Protein AF-A0A482RB24-F1 (afdb_monomer_lite)

Secondary structure (DSSP, 8-state):
-----------S--TTEEEE--BTTBT--HHHHHHHHHTT--SEEEE-S---BTTBTTHHHHHTT-EEEEEES---S-HHHHHHHHHTSSEEEE--HHHHHHHHHHHHHT--EEEE-TTTTSHHHHS--EEEEPTTSSSEEEEPPP--EEEETTEEEEEEEPP-EEEEEEEESEE-TT--EE--GGGGTTHHHHTTSEEEEEEEE--STT----EEE------------------PPP-

Radius of gyration: 21.01 Å; chains: 1; bounding box: 56×64×57 Å

pLDDT: mean 82.54, std 24.94, range [22.2, 98.75]

Foldseek 3Di:
DDDDDPDPPPPDDDDAEEEFEDDQQFFTLFVVLVVVLVVLAAAHEYEYQECHACVGHNVSCLVSRRYAEYEHQDYPNYVSSVVCQQQQNHFYRHDHQVLSLVLLLCLLVVNFKDKDLPQVPHCLQCKQPARGADGPRDHRPDIGDHFDWDDDPNGIITMDGHDAGQEYEGEFADADPQGDGHHDDPSPGSRVSSQRRHQWYWYFYDDDPPDGDTDTDRPDPPPDPPDDDDDDDDDDDDD

Structure (mmCIF, N/CA/C/O backbone):
data_AF-A0A482RB24-F1
#
_entry.id   AF-A0A482RB24-F1
#
loop_
_atom_site.group_PDB
_atom_site.id
_atom_site.type_symbol
_atom_site.label_atom_id
_atom_site.label_alt_id
_atom_site.label_comp_id
_atom_site.label_asym_id
_atom_site.label_entity_id
_atom_site.label_seq_id
_atom_site.pdbx_PDB_ins_code
_atom_site.Cartn_x
_atom_site.Cartn_y
_atom_site.Cartn_z
_atom_site.occupancy
_atom_site.B_iso_or_equiv
_atom_site.auth_seq_id
_atom_site.auth_comp_id
_atom_site.auth_asym_id
_atom_site.auth_atom_id
_atom_site.pdbx_PDB_model_num
ATOM 1 N N . MET A 1 1 ? -24.500 -30.712 9.913 1.00 32.59 1 MET A N 1
ATOM 2 C CA . MET A 1 1 ? -23.040 -30.674 10.154 1.00 32.59 1 MET A CA 1
ATOM 3 C C . MET A 1 1 ? -22.499 -29.403 9.525 1.00 32.59 1 MET A C 1
ATOM 5 O O . MET A 1 1 ? -22.868 -29.095 8.401 1.00 32.59 1 MET A O 1
ATOM 9 N N . ARG A 1 2 ? -21.762 -28.610 10.307 1.00 29.55 2 ARG A N 1
ATOM 10 C CA . ARG A 1 2 ? -21.377 -27.227 10.000 1.00 29.55 2 ARG A CA 1
ATOM 11 C C . ARG A 1 2 ? -20.285 -27.222 8.926 1.00 29.55 2 ARG A C 1
ATOM 13 O O . ARG A 1 2 ? -19.202 -27.745 9.164 1.00 29.55 2 ARG A O 1
ATOM 20 N N . GLY A 1 3 ? -20.588 -26.668 7.753 1.00 26.41 3 GLY A N 1
ATOM 21 C CA . GLY A 1 3 ? -19.603 -26.433 6.700 1.00 26.41 3 GLY A CA 1
ATOM 22 C C . GLY A 1 3 ? -18.652 -25.316 7.119 1.00 26.41 3 GLY A C 1
ATOM 23 O O . GLY A 1 3 ? -19.103 -24.250 7.535 1.00 26.41 3 GLY A O 1
ATOM 24 N N . LEU A 1 4 ? -17.345 -25.577 7.048 1.00 26.83 4 LEU A N 1
ATOM 25 C CA . LEU A 1 4 ? -16.307 -24.582 7.291 1.00 26.83 4 LEU A CA 1
ATOM 26 C C . LEU A 1 4 ? -16.502 -23.388 6.343 1.00 26.83 4 LEU A C 1
ATOM 28 O O . LEU A 1 4 ? -16.294 -23.499 5.135 1.00 26.83 4 LEU A O 1
ATOM 32 N N . GLN A 1 5 ? -16.870 -22.234 6.901 1.00 22.20 5 GLN A N 1
ATOM 33 C CA . GLN A 1 5 ? -16.707 -20.940 6.250 1.00 22.20 5 GLN A CA 1
ATOM 34 C C . GLN A 1 5 ? -15.207 -20.677 6.090 1.00 22.20 5 GLN A C 1
ATOM 36 O O . GLN A 1 5 ? -14.507 -20.352 7.047 1.00 22.20 5 GLN A O 1
ATOM 41 N N . CYS A 1 6 ? -14.702 -20.836 4.870 1.00 22.53 6 CYS A N 1
ATOM 42 C CA . CYS A 1 6 ? -13.381 -20.356 4.496 1.00 22.53 6 CYS A CA 1
ATOM 43 C C . CYS A 1 6 ? -13.459 -18.824 4.417 1.00 22.53 6 CYS A C 1
ATOM 45 O O . CYS A 1 6 ? -13.933 -18.265 3.428 1.00 22.53 6 CYS A O 1
ATOM 47 N N . VAL A 1 7 ? -13.072 -18.144 5.497 1.00 25.00 7 VAL A N 1
ATOM 48 C CA . VAL A 1 7 ? -13.030 -16.680 5.573 1.00 25.00 7 VAL A CA 1
ATOM 49 C C . VAL A 1 7 ? -11.923 -16.183 4.640 1.00 25.00 7 VAL A C 1
ATOM 51 O O . VAL A 1 7 ? -10.740 -16.216 4.968 1.00 25.00 7 VAL A O 1
ATOM 54 N N . CYS A 1 8 ? -12.301 -15.748 3.440 1.00 26.52 8 CYS A N 1
ATOM 55 C CA . CYS A 1 8 ? -11.439 -14.961 2.566 1.00 26.52 8 CYS A CA 1
ATOM 56 C C . CYS A 1 8 ? -11.292 -13.566 3.195 1.00 26.52 8 CYS A C 1
ATOM 58 O O . CYS A 1 8 ? -12.148 -12.706 2.997 1.00 26.52 8 CYS A O 1
ATOM 60 N N . ALA A 1 9 ? -10.228 -13.333 3.965 1.00 32.31 9 ALA A N 1
ATOM 61 C CA . ALA A 1 9 ? -9.875 -12.005 4.464 1.00 32.31 9 ALA A CA 1
ATOM 62 C C . ALA A 1 9 ? -9.344 -11.126 3.313 1.00 32.31 9 ALA A C 1
ATOM 64 O O . ALA A 1 9 ? -8.151 -10.935 3.113 1.00 32.31 9 ALA A O 1
ATOM 65 N N . CYS A 1 10 ? -10.275 -10.622 2.509 1.00 36.88 10 CYS A N 1
ATOM 66 C CA . CYS A 1 10 ? -10.171 -9.343 1.824 1.00 36.88 10 CYS A CA 1
ATOM 67 C C . CYS A 1 10 ? -11.422 -8.588 2.265 1.00 36.88 10 CYS A C 1
ATOM 69 O O . CYS A 1 10 ? -12.454 -8.617 1.589 1.00 36.88 10 CYS A O 1
ATOM 71 N N . ASN A 1 11 ? -11.396 -8.060 3.490 1.00 35.69 11 ASN A N 1
ATOM 72 C CA . ASN A 1 11 ? -12.594 -7.474 4.061 1.00 35.69 11 ASN A CA 1
ATOM 73 C C . ASN A 1 11 ? -12.891 -6.158 3.324 1.00 35.69 11 ASN A C 1
ATOM 75 O O . ASN A 1 11 ? -12.132 -5.195 3.416 1.00 35.69 11 ASN A O 1
ATOM 79 N N . THR A 1 12 ? -14.004 -6.174 2.581 1.00 33.84 12 THR A N 1
ATOM 80 C CA . THR A 1 12 ? -14.620 -5.137 1.725 1.00 33.84 12 THR A CA 1
ATOM 81 C C . THR A 1 12 ? -14.232 -5.100 0.233 1.00 33.84 12 THR A C 1
ATOM 83 O O . THR A 1 12 ? -13.596 -4.180 -0.248 1.00 33.84 12 THR A O 1
ATOM 86 N N . SER A 1 13 ? -14.794 -5.996 -0.589 1.00 33.19 13 SER A N 1
ATOM 87 C CA . SER A 1 13 ? -15.223 -5.683 -1.982 1.00 33.19 13 SER A CA 1
ATOM 88 C C . SER A 1 13 ? -14.194 -5.171 -3.026 1.00 33.19 13 SER A C 1
ATOM 90 O O . SER A 1 13 ? -14.587 -4.553 -4.017 1.00 33.19 13 SER A O 1
ATOM 92 N N . LEU A 1 14 ? -12.888 -5.412 -2.872 1.00 41.09 14 LEU A N 1
ATOM 93 C CA . LEU A 1 14 ? -11.862 -4.829 -3.752 1.00 41.09 14 LEU A CA 1
ATOM 94 C C . LEU A 1 14 ? -11.442 -5.754 -4.902 1.00 41.09 14 LEU A C 1
ATOM 96 O O . LEU A 1 14 ? -10.406 -6.410 -4.849 1.00 41.09 14 LEU A O 1
ATOM 100 N N . ALA A 1 15 ? -12.190 -5.736 -6.005 1.00 42.03 15 ALA A N 1
ATOM 101 C CA . ALA A 1 15 ? -11.585 -6.051 -7.296 1.00 42.03 15 ALA A CA 1
ATOM 102 C C . ALA A 1 15 ? -10.598 -4.916 -7.641 1.00 42.03 15 ALA A C 1
ATOM 104 O O . ALA A 1 15 ? -11.047 -3.781 -7.806 1.00 42.03 15 ALA A O 1
ATOM 105 N N . ARG A 1 16 ? -9.294 -5.222 -7.806 1.00 64.19 16 ARG A N 1
ATOM 106 C CA . ARG A 1 16 ? -8.177 -4.325 -8.221 1.00 64.19 16 ARG A CA 1
ATOM 107 C C . ARG A 1 16 ? -7.262 -3.802 -7.096 1.00 64.19 16 ARG A C 1
ATOM 109 O O . ARG A 1 16 ? -6.782 -2.670 -7.192 1.00 64.19 16 ARG A O 1
ATOM 116 N N . CYS A 1 17 ? -6.948 -4.618 -6.086 1.00 68.00 17 CYS A N 1
ATOM 117 C CA . CYS A 1 17 ? -5.839 -4.309 -5.170 1.00 68.00 17 CYS A CA 1
ATOM 118 C C . CYS A 1 17 ? -4.488 -4.509 -5.881 1.00 68.00 17 CYS A C 1
ATOM 120 O O . CYS A 1 17 ? -4.215 -5.596 -6.408 1.00 68.00 17 CYS A O 1
ATOM 122 N N . ARG A 1 18 ? -3.651 -3.465 -5.918 1.00 81.62 18 ARG A N 1
ATOM 123 C CA . ARG A 1 18 ? -2.315 -3.497 -6.525 1.00 81.62 18 ARG A CA 1
ATOM 124 C C . ARG A 1 18 ? -1.231 -3.217 -5.500 1.00 81.62 18 ARG A C 1
ATOM 126 O O . ARG A 1 18 ? -1.235 -2.163 -4.875 1.00 81.62 18 ARG A O 1
ATOM 133 N N . LEU A 1 19 ? -0.277 -4.133 -5.394 1.00 93.62 19 LEU A N 1
ATOM 134 C CA . LEU A 1 19 ? 0.959 -3.926 -4.648 1.00 93.62 19 LEU A CA 1
ATOM 135 C C . LEU A 1 19 ? 1.980 -3.282 -5.587 1.00 93.62 19 LEU A C 1
ATOM 137 O O . LEU A 1 19 ? 2.194 -3.788 -6.690 1.00 93.62 19 LEU A O 1
ATOM 141 N N . VAL A 1 20 ? 2.588 -2.169 -5.191 1.00 97.44 20 VAL A N 1
ATOM 142 C CA . VAL A 1 20 ? 3.543 -1.439 -6.035 1.00 97.44 20 VAL A CA 1
ATOM 143 C C . VAL A 1 20 ? 4.823 -1.190 -5.256 1.00 97.44 20 VAL A C 1
ATOM 145 O O . VAL A 1 20 ? 4.817 -0.496 -4.242 1.00 97.44 20 VAL A O 1
ATOM 148 N N . GLY A 1 21 ? 5.914 -1.803 -5.716 1.00 95.88 21 GLY A N 1
ATOM 149 C CA . GLY A 1 21 ? 7.207 -1.713 -5.044 1.00 95.88 21 GLY A CA 1
ATOM 150 C C . GLY A 1 21 ? 7.861 -0.338 -5.170 1.00 95.88 21 GLY A C 1
ATOM 151 O O . GLY A 1 21 ? 7.476 0.485 -6.002 1.00 95.88 21 GLY A O 1
ATOM 152 N N . GLY A 1 22 ? 8.884 -0.112 -4.346 1.00 95.62 22 GLY A N 1
ATOM 153 C CA . GLY A 1 22 ? 9.657 1.124 -4.318 1.00 95.62 22 GLY A CA 1
ATOM 154 C C . GLY A 1 22 ? 9.740 1.766 -2.933 1.00 95.62 22 GLY A C 1
ATOM 155 O O . GLY A 1 22 ? 9.032 1.403 -1.994 1.00 95.62 22 GLY A O 1
ATOM 156 N N . PHE A 1 23 ? 10.649 2.731 -2.817 1.00 96.00 23 PHE A N 1
ATOM 157 C CA . PHE A 1 23 ? 10.824 3.598 -1.653 1.00 96.00 23 PHE A CA 1
ATOM 158 C C . PHE A 1 23 ? 11.149 5.007 -2.155 1.00 96.00 23 PHE A C 1
ATOM 160 O O . PHE A 1 23 ? 12.184 5.199 -2.801 1.00 96.00 23 PHE A O 1
ATOM 167 N N . GLY A 1 24 ? 10.259 5.975 -1.922 1.00 92.44 24 GLY A N 1
ATOM 168 C CA . GLY A 1 24 ? 10.291 7.250 -2.642 1.00 92.44 24 GLY A CA 1
ATOM 169 C C . GLY A 1 24 ? 10.276 7.008 -4.157 1.00 92.44 24 GLY A C 1
ATOM 170 O O . GLY A 1 24 ? 9.324 6.437 -4.684 1.00 92.44 24 GLY A O 1
ATOM 171 N N . LEU A 1 25 ? 11.363 7.377 -4.842 1.00 93.19 25 LEU A N 1
ATOM 172 C CA . LEU A 1 25 ? 11.580 7.116 -6.275 1.00 93.19 25 LEU A CA 1
ATOM 173 C C . LEU A 1 25 ? 12.569 5.969 -6.558 1.00 93.19 25 LEU A C 1
ATOM 175 O O . LEU A 1 25 ? 12.853 5.646 -7.710 1.00 93.19 25 LEU A O 1
ATOM 179 N N . CYS A 1 26 ? 13.116 5.335 -5.520 1.00 95.31 26 CYS A N 1
ATOM 180 C CA . CYS A 1 26 ? 14.106 4.274 -5.660 1.00 95.31 26 CYS A CA 1
ATOM 181 C C . CYS A 1 26 ? 13.433 2.905 -5.823 1.00 95.31 26 CYS A C 1
ATOM 183 O O . CYS A 1 26 ? 12.722 2.433 -4.933 1.00 95.31 26 CYS A O 1
ATOM 185 N N . GLY A 1 27 ? 13.700 2.230 -6.945 1.00 95.31 27 GLY A N 1
ATOM 186 C CA . GLY A 1 27 ? 13.160 0.894 -7.212 1.00 95.31 27 GLY A CA 1
ATOM 187 C C . GLY A 1 27 ? 11.654 0.880 -7.474 1.00 95.31 27 GLY A C 1
ATOM 188 O O . GLY A 1 27 ? 11.004 -0.110 -7.148 1.00 95.31 27 GLY A O 1
ATOM 189 N N . ILE A 1 28 ? 11.104 1.969 -8.018 1.00 96.12 28 ILE A N 1
ATOM 190 C CA . ILE A 1 28 ? 9.713 2.014 -8.480 1.00 96.12 28 ILE A CA 1
ATOM 191 C C . ILE A 1 28 ? 9.584 1.301 -9.837 1.00 96.12 28 ILE A C 1
ATOM 193 O O . ILE A 1 28 ? 10.547 1.296 -10.602 1.00 96.12 28 ILE A O 1
ATOM 197 N N . PRO A 1 29 ? 8.439 0.675 -10.152 1.00 95.69 29 PRO A N 1
ATOM 198 C CA . PRO A 1 29 ? 8.205 0.056 -11.452 1.00 95.69 29 PRO A CA 1
ATOM 199 C C . PRO A 1 29 ? 7.682 1.087 -12.476 1.00 95.69 29 PRO A C 1
ATOM 201 O O . PRO A 1 29 ? 6.497 1.081 -12.820 1.00 95.69 29 PRO A O 1
ATOM 204 N N . GLU A 1 30 ? 8.533 2.019 -12.922 1.00 94.81 30 GLU A N 1
ATOM 205 C CA . GLU A 1 30 ? 8.101 3.216 -13.657 1.00 94.81 30 GLU A CA 1
ATOM 206 C C . GLU A 1 30 ? 7.317 2.935 -14.956 1.00 94.81 30 GLU A C 1
ATOM 208 O O . GLU A 1 30 ? 6.298 3.584 -15.199 1.00 94.81 30 GLU A O 1
ATOM 213 N N . ASN A 1 31 ? 7.707 1.940 -15.762 1.00 94.19 31 ASN A N 1
ATOM 214 C CA . ASN A 1 31 ? 7.042 1.665 -17.044 1.00 94.19 31 ASN A CA 1
ATOM 215 C C . ASN A 1 31 ? 5.702 0.964 -16.829 1.00 94.19 31 ASN A C 1
ATOM 217 O O . ASN A 1 31 ? 4.733 1.250 -17.529 1.00 94.19 31 ASN A O 1
ATOM 221 N N . LEU A 1 32 ? 5.617 0.074 -15.836 1.00 95.25 32 LEU A N 1
ATOM 222 C CA . LEU A 1 32 ? 4.349 -0.560 -15.464 1.00 95.25 32 LEU A CA 1
ATOM 223 C C . LEU A 1 32 ? 3.341 0.463 -14.926 1.00 95.25 32 LEU A C 1
ATOM 225 O O . LEU A 1 32 ? 2.145 0.335 -15.188 1.00 95.25 32 LEU A O 1
ATOM 229 N N . ILE A 1 33 ? 3.807 1.487 -14.206 1.00 95.12 33 ILE A N 1
ATOM 230 C CA . ILE A 1 33 ? 2.950 2.584 -13.742 1.00 95.12 33 ILE A CA 1
ATOM 231 C C . ILE A 1 33 ? 2.436 3.407 -14.930 1.00 95.12 33 ILE A C 1
ATOM 233 O O . ILE A 1 33 ? 1.235 3.665 -15.006 1.00 95.12 33 ILE A O 1
ATOM 237 N N . VAL A 1 34 ? 3.303 3.755 -15.886 1.00 95.06 34 VAL A N 1
ATOM 238 C CA . VAL A 1 34 ? 2.900 4.461 -17.117 1.00 95.06 34 VAL A CA 1
ATOM 239 C C . VAL A 1 34 ? 1.896 3.637 -17.925 1.00 95.06 34 VAL A C 1
ATOM 241 O O . VAL A 1 34 ? 0.831 4.147 -18.268 1.00 95.06 34 VAL A O 1
ATOM 244 N N . ALA A 1 35 ? 2.161 2.348 -18.140 1.00 94.38 35 ALA A N 1
ATOM 245 C CA . ALA A 1 35 ? 1.242 1.459 -18.848 1.00 94.38 35 ALA A CA 1
ATOM 246 C C . ALA A 1 35 ? -0.116 1.347 -18.133 1.00 94.38 35 ALA A C 1
ATOM 248 O O . ALA A 1 35 ? -1.172 1.290 -18.767 1.00 94.38 35 ALA A O 1
ATOM 249 N N . LEU A 1 36 ? -0.121 1.342 -16.795 1.00 92.12 36 LEU A N 1
ATOM 250 C CA . LEU A 1 36 ? -1.356 1.334 -16.017 1.00 92.12 36 LEU A CA 1
ATOM 251 C C . LEU A 1 36 ? -2.141 2.647 -16.143 1.00 92.12 36 LEU A C 1
ATOM 253 O O . LEU A 1 36 ? -3.377 2.614 -16.189 1.00 92.12 36 LEU A O 1
ATOM 257 N N . ARG A 1 37 ? -1.437 3.782 -16.186 1.00 94.06 37 ARG A N 1
ATOM 258 C CA . ARG A 1 37 ? -2.018 5.103 -16.445 1.00 94.06 37 ARG A CA 1
ATOM 259 C C . ARG A 1 37 ? -2.698 5.125 -17.813 1.00 94.06 37 ARG A C 1
ATOM 261 O O . ARG A 1 37 ? -3.882 5.410 -17.912 1.00 94.06 37 ARG A O 1
ATOM 268 N N . GLU A 1 38 ? -1.976 4.733 -18.857 1.00 94.00 38 GLU A N 1
ATOM 269 C CA . GLU A 1 38 ? -2.471 4.721 -20.242 1.00 94.00 38 GLU A CA 1
ATOM 270 C C . GLU A 1 38 ? -3.652 3.771 -20.440 1.00 94.00 38 GLU A C 1
ATOM 272 O O . GLU A 1 38 ? -4.579 4.069 -21.188 1.00 94.00 38 GLU A O 1
ATOM 277 N N . ARG A 1 39 ? -3.683 2.658 -19.700 1.00 92.19 39 ARG A N 1
ATOM 278 C CA . ARG A 1 39 ? -4.830 1.745 -19.696 1.00 92.19 39 ARG A CA 1
ATOM 279 C C . ARG A 1 39 ? -6.110 2.376 -19.122 1.00 92.19 39 ARG A C 1
ATOM 281 O O . ARG A 1 39 ? -7.182 1.798 -19.284 1.00 92.19 39 ARG A O 1
ATOM 288 N N . GLY A 1 40 ? -6.025 3.484 -18.383 1.00 89.56 40 GLY A N 1
ATOM 289 C CA . GLY A 1 40 ? -7.189 4.174 -17.811 1.00 89.56 40 GLY A CA 1
ATOM 290 C C . GLY A 1 40 ? -7.921 3.381 -16.720 1.00 89.56 40 GLY A C 1
ATOM 291 O O . GLY A 1 40 ? -9.096 3.615 -16.441 1.00 89.56 40 GLY A O 1
ATOM 292 N N . SER A 1 41 ? -7.258 2.402 -16.093 1.00 88.88 41 SER A N 1
ATOM 293 C CA . SER A 1 41 ? -7.866 1.634 -15.001 1.00 88.88 41 SER A CA 1
ATOM 294 C C . SER A 1 41 ? -8.119 2.532 -13.789 1.00 88.88 41 SER A C 1
ATOM 296 O O . SER A 1 41 ? -7.167 3.056 -13.220 1.00 88.88 41 SER A O 1
ATOM 298 N N . SER A 1 42 ? -9.371 2.637 -13.346 1.00 90.00 42 SER A N 1
ATOM 299 C CA . SER A 1 42 ? -9.787 3.516 -12.246 1.00 90.00 42 SER A CA 1
ATOM 300 C C . SER A 1 42 ? -10.321 2.758 -11.024 1.00 90.00 42 SER A C 1
ATOM 302 O O . SER A 1 42 ? -10.533 1.536 -11.067 1.00 90.00 42 SER A O 1
ATOM 304 N N . LYS A 1 43 ? -10.549 3.514 -9.941 1.00 92.69 43 LYS A N 1
ATOM 305 C CA . LYS A 1 43 ? -11.014 3.049 -8.623 1.00 92.69 43 LYS A CA 1
ATOM 306 C C . LYS A 1 43 ? -10.062 2.039 -7.980 1.00 92.69 43 LYS A C 1
ATOM 308 O O . LYS A 1 43 ? -10.478 0.990 -7.498 1.00 92.69 43 LYS A O 1
ATOM 313 N N . LEU A 1 44 ? -8.768 2.340 -8.035 1.00 94.62 44 LEU A N 1
ATOM 314 C CA . LEU A 1 44 ? -7.717 1.424 -7.604 1.00 94.62 44 LEU A CA 1
ATOM 315 C C .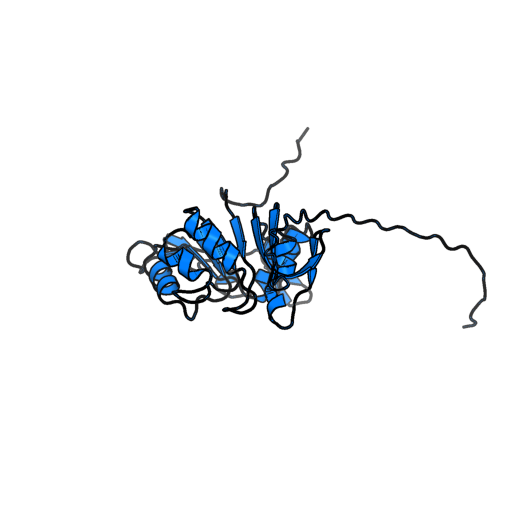 LEU A 1 44 ? -7.466 1.523 -6.105 1.00 94.62 44 LEU A C 1
ATOM 317 O O . LEU A 1 44 ? -7.395 2.627 -5.569 1.00 94.62 44 LEU A O 1
ATOM 321 N N . THR A 1 45 ? -7.252 0.378 -5.464 1.00 96.25 45 THR A N 1
ATOM 322 C CA . THR A 1 45 ? -6.596 0.332 -4.156 1.00 96.25 45 THR A CA 1
ATOM 323 C C . THR A 1 45 ? -5.138 -0.011 -4.376 1.00 96.25 45 THR A C 1
ATOM 325 O O . THR A 1 45 ? -4.824 -1.050 -4.959 1.00 96.25 45 THR A O 1
ATOM 328 N N . VAL A 1 46 ? -4.251 0.879 -3.952 1.00 96.62 46 VAL A N 1
ATOM 329 C CA . VAL A 1 46 ? -2.812 0.756 -4.152 1.00 96.62 46 VAL A CA 1
ATOM 330 C C . VAL A 1 46 ? -2.127 0.653 -2.800 1.00 96.62 46 VAL A C 1
ATOM 332 O O . VAL A 1 46 ? -2.306 1.500 -1.931 1.00 96.62 46 VAL A O 1
ATOM 335 N N . VAL A 1 47 ? -1.325 -0.393 -2.641 1.00 97.81 47 VAL A N 1
ATOM 336 C CA . VAL A 1 47 ? -0.468 -0.609 -1.478 1.00 97.81 47 VAL A CA 1
ATOM 337 C C . VAL A 1 47 ? 0.956 -0.289 -1.900 1.00 97.81 47 VAL A C 1
ATOM 339 O O . VAL A 1 47 ? 1.523 -0.970 -2.756 1.00 97.81 47 VAL A O 1
ATOM 342 N N . SER A 1 48 ? 1.521 0.767 -1.326 1.00 97.19 48 SER A N 1
ATOM 343 C CA . SER A 1 48 ? 2.867 1.246 -1.639 1.00 97.19 48 SER A CA 1
ATOM 344 C C . SER A 1 48 ? 3.402 2.053 -0.471 1.00 97.19 48 SER A C 1
ATOM 346 O O . SER A 1 48 ? 2.633 2.750 0.185 1.00 97.19 48 SER A O 1
ATOM 348 N N . ASN A 1 49 ? 4.712 2.010 -0.226 1.00 96.50 49 ASN A N 1
ATOM 349 C CA . ASN A 1 49 ? 5.317 2.778 0.862 1.00 96.50 49 ASN A CA 1
ATOM 350 C C . ASN A 1 49 ? 5.011 4.281 0.751 1.00 96.50 49 ASN A C 1
ATOM 352 O O . ASN A 1 49 ? 4.604 4.910 1.724 1.00 96.50 49 ASN A O 1
ATOM 356 N N . ASN A 1 50 ? 5.168 4.811 -0.465 1.00 94.31 50 ASN A N 1
ATOM 357 C CA . ASN A 1 50 ? 4.936 6.202 -0.849 1.00 94.31 50 ASN A CA 1
ATOM 358 C C . ASN A 1 50 ? 4.174 6.251 -2.177 1.00 94.31 50 ASN A C 1
ATOM 360 O O . ASN A 1 50 ? 4.060 5.236 -2.870 1.00 94.31 50 ASN A O 1
ATOM 364 N N . ALA A 1 51 ? 3.741 7.441 -2.592 1.00 91.81 51 ALA A N 1
ATOM 365 C CA . ALA A 1 51 ? 3.192 7.652 -3.931 1.00 91.81 51 ALA A CA 1
ATOM 366 C C . ALA A 1 51 ? 4.192 8.237 -4.945 1.00 91.81 51 ALA A C 1
ATOM 368 O O . ALA A 1 51 ? 3.793 8.633 -6.036 1.00 91.81 51 ALA A O 1
ATOM 369 N N . GLY A 1 52 ? 5.486 8.292 -4.629 1.00 91.38 52 GLY A N 1
ATOM 370 C CA . GLY A 1 52 ? 6.436 9.055 -5.442 1.00 91.38 52 GLY A CA 1
ATOM 371 C C . GLY A 1 52 ? 6.139 10.555 -5.370 1.00 91.38 52 GLY A C 1
ATOM 372 O O . GLY A 1 52 ? 5.630 11.021 -4.357 1.00 91.38 52 GLY A O 1
ATOM 373 N N . VAL A 1 53 ? 6.422 11.290 -6.443 1.00 91.81 53 VAL A N 1
ATOM 374 C CA . VAL A 1 53 ? 6.241 12.754 -6.522 1.00 91.81 53 VAL A CA 1
ATOM 375 C C . VAL A 1 53 ? 5.123 13.103 -7.504 1.00 91.81 53 VAL A C 1
ATOM 377 O O . VAL A 1 53 ? 4.647 12.222 -8.222 1.00 91.81 53 VAL A O 1
ATOM 380 N N . ASP A 1 54 ? 4.699 14.367 -7.556 1.00 86.25 54 ASP A N 1
ATOM 381 C CA . ASP A 1 54 ? 3.533 14.809 -8.340 1.00 86.25 54 ASP A CA 1
ATOM 382 C C . ASP A 1 54 ? 3.534 14.298 -9.799 1.00 86.25 54 ASP A C 1
ATOM 384 O O . ASP A 1 54 ? 2.512 13.809 -10.289 1.00 86.25 54 ASP A O 1
ATOM 388 N N . ASP A 1 55 ? 4.696 14.313 -10.463 1.00 89.62 55 ASP A N 1
ATOM 389 C CA . ASP A 1 55 ? 4.835 13.979 -11.889 1.00 89.62 55 ASP A CA 1
ATOM 390 C 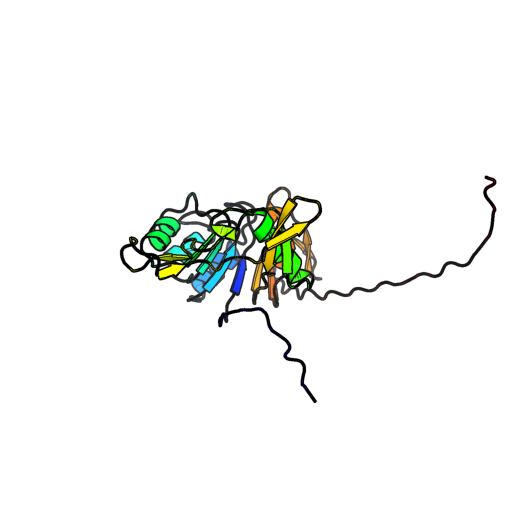C . ASP A 1 55 ? 5.583 12.672 -12.184 1.00 89.62 55 ASP A C 1
ATOM 392 O O . ASP A 1 55 ? 5.840 12.352 -13.348 1.00 89.62 55 ASP A O 1
ATOM 396 N N . PHE A 1 56 ? 5.923 11.876 -11.163 1.00 92.75 56 PHE A N 1
ATOM 397 C CA . PHE A 1 56 ? 6.672 10.635 -11.370 1.00 92.75 56 PHE A CA 1
ATOM 398 C C . PHE A 1 56 ? 6.305 9.532 -10.373 1.00 92.75 56 PHE A C 1
ATOM 400 O O . PHE A 1 56 ? 6.067 9.768 -9.190 1.00 92.75 56 PHE A O 1
ATOM 407 N N . GLY A 1 57 ? 6.276 8.288 -10.855 1.00 93.94 57 GLY A N 1
ATOM 408 C CA . GLY A 1 57 ? 5.766 7.160 -10.079 1.00 93.94 57 GLY A CA 1
ATOM 409 C C . GLY A 1 57 ? 4.246 7.231 -9.904 1.00 93.94 57 GLY A C 1
ATOM 410 O O . GLY A 1 57 ? 3.517 7.610 -10.825 1.00 93.94 57 GLY A O 1
ATOM 411 N N . LEU A 1 58 ? 3.753 6.835 -8.729 1.00 95.00 58 LEU A N 1
ATOM 412 C CA . LEU A 1 58 ? 2.316 6.715 -8.461 1.00 95.00 58 LEU A CA 1
ATOM 413 C C . LEU A 1 58 ? 1.570 8.059 -8.448 1.00 95.00 58 LEU A C 1
ATOM 415 O O . LEU A 1 58 ? 0.366 8.058 -8.695 1.00 95.00 58 LEU A O 1
ATOM 419 N N . GLY A 1 59 ? 2.254 9.193 -8.265 1.00 94.12 59 GLY A N 1
ATOM 420 C CA . GLY A 1 59 ? 1.657 10.529 -8.360 1.00 94.12 59 GLY A CA 1
ATOM 421 C C . GLY A 1 59 ? 0.977 10.777 -9.705 1.00 94.12 59 GLY A C 1
ATOM 422 O O . GLY A 1 59 ? -0.102 11.363 -9.765 1.00 94.12 59 GLY A O 1
ATOM 423 N N . THR A 1 60 ? 1.496 10.176 -10.779 1.00 95.31 60 THR A N 1
ATOM 424 C CA . THR A 1 60 ? 0.867 10.232 -12.108 1.00 95.31 60 THR A CA 1
ATOM 425 C C . THR A 1 60 ? -0.520 9.568 -12.156 1.00 95.31 60 THR A C 1
ATOM 427 O O . THR A 1 60 ? -1.387 9.988 -12.930 1.00 95.31 60 THR A O 1
ATOM 430 N N . LEU A 1 61 ? -0.767 8.559 -11.310 1.00 95.44 61 LEU A N 1
ATOM 431 C CA . LEU A 1 61 ? -2.076 7.911 -11.161 1.00 95.44 61 LEU A CA 1
ATOM 432 C C . LEU A 1 61 ? -3.022 8.717 -10.261 1.00 95.44 61 LEU A C 1
ATOM 434 O O . LEU A 1 61 ? -4.240 8.628 -10.425 1.00 95.44 61 LEU A O 1
ATOM 438 N N . LEU A 1 62 ? -2.479 9.508 -9.331 1.00 95.19 62 LEU A N 1
ATOM 439 C CA . LEU A 1 62 ? -3.259 10.448 -8.523 1.00 95.19 62 LEU A CA 1
ATOM 440 C C . LEU A 1 62 ? -3.769 11.599 -9.391 1.00 95.19 62 LEU A C 1
ATOM 442 O O . LEU A 1 62 ? -4.969 11.862 -9.396 1.00 95.19 62 LEU A O 1
ATOM 446 N N . ARG A 1 63 ? -2.909 12.202 -10.224 1.00 94.38 63 ARG A N 1
ATOM 447 C CA . ARG A 1 63 ? -3.300 13.281 -11.153 1.00 94.38 63 ARG A CA 1
ATOM 448 C C . ARG A 1 63 ? -4.420 12.876 -12.117 1.00 94.38 63 ARG A C 1
ATOM 450 O O . ARG A 1 63 ? -5.279 13.684 -12.451 1.00 94.38 63 ARG A O 1
ATOM 457 N N . THR A 1 64 ? -4.430 11.617 -12.549 1.00 95.56 64 THR A N 1
ATOM 458 C CA . THR A 1 64 ? -5.470 11.048 -13.427 1.00 95.56 64 THR A CA 1
ATOM 459 C C . THR A 1 64 ? -6.689 10.518 -12.660 1.00 95.56 64 THR A C 1
ATOM 461 O O . THR A 1 64 ? -7.594 9.949 -13.269 1.00 95.56 64 THR A O 1
ATOM 464 N N . ARG A 1 65 ? -6.733 10.699 -11.329 1.00 96.06 65 ARG A N 1
ATOM 465 C CA . ARG A 1 65 ? -7.790 10.219 -10.417 1.00 96.06 65 ARG A CA 1
ATOM 466 C C . ARG A 1 65 ? -8.099 8.729 -10.580 1.00 96.06 65 ARG A C 1
ATOM 468 O O . ARG A 1 65 ? -9.236 8.274 -10.445 1.00 96.06 65 ARG A O 1
ATOM 475 N N . GLN A 1 66 ? -7.073 7.941 -10.887 1.00 95.31 66 GLN A N 1
ATOM 476 C CA . GLN A 1 66 ? -7.217 6.501 -11.054 1.00 95.31 66 GLN A CA 1
ATOM 477 C C . GLN A 1 66 ? -7.251 5.776 -9.704 1.00 95.31 66 GLN A C 1
ATOM 479 O O . GLN A 1 66 ? -7.881 4.723 -9.589 1.00 95.31 66 GLN A O 1
ATOM 484 N N . VAL A 1 67 ? -6.618 6.329 -8.671 1.00 96.00 67 VAL A N 1
ATOM 485 C CA . VAL A 1 67 ? -6.555 5.731 -7.332 1.00 96.00 67 VAL A CA 1
ATOM 486 C C . VAL A 1 67 ? -7.746 6.173 -6.484 1.00 96.00 67 VAL A C 1
ATOM 488 O O . VAL A 1 67 ? -8.025 7.358 -6.376 1.00 96.00 67 VAL A O 1
ATOM 491 N N . LYS A 1 68 ? -8.440 5.204 -5.878 1.00 96.25 68 LYS A N 1
ATOM 492 C CA . LYS A 1 68 ? -9.481 5.433 -4.864 1.00 96.25 68 LYS A CA 1
ATOM 493 C C . LYS A 1 68 ? -8.901 5.379 -3.450 1.00 96.25 68 LYS A C 1
ATOM 495 O O . LYS A 1 68 ? -9.308 6.167 -2.605 1.00 96.25 68 LYS A O 1
ATOM 500 N N . ARG A 1 69 ? -8.001 4.421 -3.192 1.00 96.69 69 ARG A N 1
ATOM 501 C CA . ARG A 1 69 ? -7.418 4.180 -1.868 1.00 96.69 69 ARG A CA 1
ATOM 502 C C . ARG A 1 69 ? -5.916 3.950 -1.945 1.00 96.69 69 ARG A C 1
ATOM 504 O O . ARG A 1 69 ? -5.471 3.117 -2.732 1.00 96.69 69 ARG A O 1
ATOM 511 N N . MET A 1 70 ? -5.169 4.613 -1.075 1.00 97.06 70 MET A N 1
ATOM 512 C CA . MET A 1 70 ? -3.765 4.339 -0.785 1.00 97.06 70 MET A CA 1
ATOM 513 C C . MET A 1 70 ? -3.643 3.648 0.575 1.00 97.06 70 MET A C 1
ATOM 515 O O . MET A 1 70 ? -4.262 4.073 1.545 1.00 97.06 70 MET A O 1
ATOM 519 N N . ILE A 1 71 ? -2.829 2.599 0.657 1.00 97.19 71 ILE A N 1
ATOM 520 C CA . ILE A 1 71 ? -2.332 2.047 1.922 1.00 97.19 71 ILE A CA 1
ATOM 521 C C . ILE A 1 71 ? -0.828 2.296 1.925 1.00 97.19 71 ILE A C 1
ATOM 523 O O . ILE A 1 71 ? -0.092 1.679 1.146 1.00 97.19 71 ILE A O 1
ATOM 527 N N . SER A 1 72 ?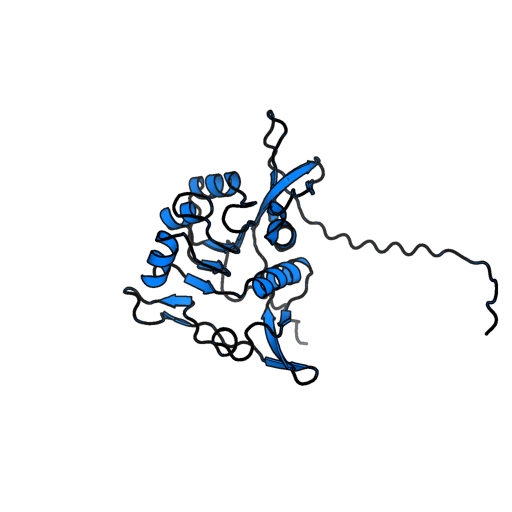 -0.391 3.247 2.746 1.00 96.25 72 SER A N 1
ATOM 528 C CA . SER A 1 72 ? 0.958 3.814 2.678 1.00 96.25 72 SER A CA 1
ATOM 529 C C . SER A 1 72 ? 1.501 4.153 4.049 1.00 96.25 72 SER A C 1
ATOM 531 O O . SER A 1 72 ? 0.745 4.360 4.990 1.00 96.25 72 SER A O 1
ATOM 533 N N . SER A 1 73 ? 2.823 4.219 4.166 1.00 94.44 73 SER A N 1
ATOM 534 C CA . SER A 1 73 ? 3.464 4.608 5.423 1.00 94.44 73 SER A CA 1
ATOM 535 C C . SER A 1 73 ? 3.691 6.105 5.527 1.00 94.44 73 SER A C 1
ATOM 537 O O . SER A 1 73 ? 3.712 6.649 6.630 1.00 94.44 73 SER A O 1
ATOM 539 N N . TYR A 1 74 ? 3.848 6.768 4.381 1.00 90.31 74 TYR A N 1
ATOM 540 C CA . TYR A 1 74 ? 4.191 8.175 4.334 1.00 90.31 74 TYR A CA 1
ATOM 541 C C . TYR A 1 74 ? 3.725 8.825 3.029 1.00 90.31 74 TYR A C 1
ATOM 543 O O . TYR A 1 74 ? 4.013 8.330 1.936 1.00 90.31 74 TYR A O 1
ATOM 551 N N . VAL A 1 75 ? 3.030 9.955 3.166 1.00 82.00 75 VAL A N 1
ATOM 552 C CA . VAL A 1 75 ? 2.448 10.732 2.058 1.00 82.00 75 VAL A CA 1
ATOM 553 C C . VAL A 1 75 ? 3.484 11.562 1.291 1.00 82.00 75 VAL A C 1
ATOM 555 O O . VAL A 1 75 ? 3.300 11.772 0.099 1.00 82.00 75 VAL A O 1
ATOM 558 N N . GLY A 1 76 ? 4.530 12.044 1.975 1.00 76.38 76 GLY A N 1
ATOM 559 C CA . GLY A 1 76 ? 5.247 13.281 1.632 1.00 76.38 76 GLY A CA 1
ATOM 560 C C . GLY A 1 76 ? 5.871 13.410 0.235 1.00 76.38 76 GLY A C 1
ATOM 561 O O . GLY A 1 76 ? 5.987 12.452 -0.522 1.00 76.38 76 GLY A O 1
ATOM 562 N N . GLU A 1 77 ? 6.270 14.654 -0.066 1.00 79.69 77 GLU A N 1
ATOM 563 C CA . GLU A 1 77 ? 6.764 15.163 -1.365 1.00 79.69 77 GLU A CA 1
ATOM 564 C C . GLU A 1 77 ? 5.795 15.003 -2.556 1.00 79.69 77 GLU A C 1
ATOM 566 O O . GLU A 1 77 ? 6.201 15.062 -3.715 1.00 79.69 77 GLU A O 1
ATOM 571 N N . ASN A 1 78 ? 4.496 14.856 -2.281 1.00 88.75 78 ASN A N 1
ATOM 572 C CA . ASN A 1 78 ? 3.445 14.810 -3.295 1.00 88.75 78 ASN A CA 1
ATOM 573 C C . ASN A 1 78 ? 2.273 15.709 -2.881 1.00 88.75 78 ASN A C 1
ATOM 575 O O . ASN A 1 78 ? 1.436 15.321 -2.060 1.00 88.75 78 ASN A O 1
ATOM 579 N N . LYS A 1 79 ? 2.229 16.929 -3.428 1.00 92.00 79 LYS A N 1
ATOM 580 C CA . LYS A 1 79 ? 1.206 17.923 -3.065 1.00 92.00 79 LYS A CA 1
ATOM 581 C C . LYS A 1 79 ? -0.178 17.484 -3.518 1.00 92.00 79 LYS A C 1
ATOM 583 O O . LYS A 1 79 ? -1.152 17.739 -2.818 1.00 92.00 79 LYS A O 1
ATOM 588 N N . GLU A 1 80 ? -0.275 16.808 -4.660 1.00 93.94 80 GLU A N 1
ATOM 589 C CA . GLU A 1 80 ? -1.555 16.305 -5.154 1.00 93.94 80 GLU A CA 1
ATOM 590 C C . GLU A 1 80 ? -2.113 15.184 -4.272 1.00 93.94 80 GLU A C 1
ATOM 592 O O . GLU A 1 80 ? -3.321 15.144 -4.036 1.00 93.94 80 GLU A O 1
ATOM 597 N N . PHE A 1 81 ? -1.257 14.315 -3.726 1.00 93.62 81 PHE A N 1
ATOM 598 C CA . PHE A 1 81 ? -1.677 13.334 -2.726 1.00 93.62 81 PHE A CA 1
ATOM 599 C C . PHE A 1 81 ? -2.275 14.038 -1.515 1.00 93.62 81 PHE A C 1
ATOM 601 O O . PHE A 1 81 ? -3.411 13.749 -1.138 1.00 93.62 81 PHE A O 1
ATOM 608 N N . GLU A 1 82 ? -1.513 14.943 -0.899 1.00 93.50 82 GLU A N 1
ATOM 609 C CA . GLU A 1 82 ? -1.949 15.660 0.298 1.00 93.50 82 GLU A CA 1
ATOM 610 C C . GLU A 1 82 ? -3.259 16.410 0.036 1.00 93.50 82 GLU A C 1
ATOM 612 O O . GLU A 1 82 ? -4.215 16.267 0.797 1.00 93.50 82 GLU A O 1
ATOM 617 N N . ARG A 1 83 ? -3.346 17.124 -1.092 1.00 95.25 83 ARG A N 1
ATOM 618 C CA . ARG A 1 83 ? -4.547 17.852 -1.508 1.00 95.25 83 ARG A CA 1
ATOM 619 C C . ARG A 1 83 ? -5.757 16.929 -1.642 1.00 95.25 83 ARG A C 1
ATOM 621 O O . ARG A 1 83 ? -6.803 17.258 -1.091 1.00 95.25 83 ARG A O 1
ATOM 628 N N . GLN A 1 84 ? -5.638 15.802 -2.354 1.00 95.69 84 GLN A N 1
ATOM 629 C CA . GLN A 1 84 ? -6.753 14.863 -2.539 1.00 95.69 84 GLN A CA 1
ATOM 630 C C . GLN A 1 84 ? -7.172 14.190 -1.231 1.00 95.69 84 GLN A C 1
ATOM 632 O O . GLN A 1 84 ? -8.357 13.936 -1.020 1.00 95.69 84 GLN A O 1
ATOM 637 N N . TYR A 1 85 ? -6.216 13.889 -0.353 1.00 95.06 85 TYR A N 1
ATOM 638 C CA . TYR A 1 85 ? -6.521 13.313 0.948 1.00 95.06 85 TYR A CA 1
ATOM 639 C C . TYR A 1 85 ? -7.282 14.315 1.821 1.00 95.06 85 TYR A C 1
ATOM 641 O O . TYR A 1 85 ? -8.394 14.024 2.259 1.00 95.06 85 TYR A O 1
ATOM 649 N N . LEU A 1 86 ? -6.736 15.523 1.998 1.00 94.06 86 LEU A N 1
ATOM 650 C CA . LEU A 1 86 ? -7.340 16.570 2.824 1.00 94.06 86 LEU A CA 1
ATOM 651 C C . LEU A 1 86 ? -8.653 17.111 2.240 1.00 94.06 86 LEU A C 1
ATOM 653 O O . LEU A 1 86 ? -9.486 17.598 2.995 1.00 94.06 86 LEU A O 1
ATOM 657 N N . SER A 1 87 ? -8.884 17.017 0.924 1.00 95.12 87 SER A N 1
ATOM 658 C CA . SER A 1 87 ? -10.163 17.409 0.311 1.00 95.12 87 SER A CA 1
ATOM 659 C C . SER A 1 87 ? -11.262 16.343 0.423 1.00 95.12 87 SER A C 1
ATOM 661 O O . SER A 1 87 ? -12.431 16.660 0.181 1.00 95.12 87 SER A O 1
ATOM 663 N N . GLY A 1 88 ? -10.911 15.103 0.790 1.00 94.94 88 GLY A N 1
ATOM 664 C CA . GLY A 1 88 ? -11.824 13.956 0.820 1.00 94.94 88 GLY A CA 1
ATOM 665 C C . GLY A 1 88 ? -11.976 13.220 -0.521 1.00 94.94 88 GLY A C 1
ATOM 666 O O . GLY A 1 88 ? -12.835 12.346 -0.651 1.00 94.94 88 GLY A O 1
ATOM 667 N N . GLU A 1 89 ? -11.157 13.550 -1.528 1.00 95.25 89 GLU A N 1
ATOM 668 C CA . GLU A 1 89 ? -11.131 12.883 -2.841 1.00 95.25 89 GLU A CA 1
ATOM 669 C C . GLU A 1 89 ? -10.451 11.498 -2.795 1.00 95.25 89 GLU A C 1
ATOM 671 O O . GLU A 1 89 ? -10.804 10.624 -3.590 1.00 95.25 89 GLU A O 1
ATOM 676 N N . LEU A 1 90 ? -9.502 11.284 -1.874 1.00 96.31 90 LEU A N 1
ATOM 677 C CA . LEU A 1 90 ? -8.680 10.072 -1.768 1.00 96.31 90 LEU A CA 1
ATOM 678 C C . LEU A 1 90 ? -8.798 9.422 -0.384 1.00 96.31 90 LEU A C 1
ATOM 680 O O . LEU A 1 90 ? -8.682 10.088 0.642 1.00 96.31 90 LEU A O 1
ATOM 684 N N . GLU A 1 91 ? -8.973 8.099 -0.355 1.00 97.19 91 GLU A N 1
ATOM 685 C CA . GLU A 1 91 ? -8.887 7.308 0.877 1.00 97.19 91 GLU A CA 1
ATOM 686 C C . GLU A 1 91 ? -7.418 6.960 1.176 1.00 97.19 91 GLU A C 1
ATOM 688 O O . GLU A 1 91 ? -6.697 6.504 0.287 1.00 97.19 91 GLU A O 1
ATOM 693 N N . VAL A 1 92 ? -6.962 7.126 2.416 1.00 96.81 92 VAL A N 1
ATOM 694 C CA . VAL A 1 92 ? -5.573 6.887 2.830 1.00 96.81 92 VAL A CA 1
ATOM 695 C C . VAL A 1 92 ? -5.534 6.133 4.155 1.00 96.81 92 VAL A C 1
ATOM 697 O O . VAL A 1 92 ? -5.864 6.670 5.202 1.00 96.81 92 VAL A O 1
ATOM 700 N N . GLU A 1 93 ? -5.070 4.887 4.133 1.00 96.44 93 GLU A N 1
ATOM 701 C CA . GLU A 1 93 ? -4.749 4.131 5.344 1.00 96.44 93 GLU A CA 1
ATOM 702 C C . GLU A 1 93 ? -3.259 4.297 5.663 1.00 96.44 93 GLU A C 1
ATOM 704 O O . GLU A 1 93 ? -2.399 3.641 5.062 1.00 96.44 93 GLU A O 1
ATOM 709 N N . LEU A 1 94 ? -2.952 5.181 6.617 1.00 95.25 94 LEU A N 1
ATOM 710 C CA . LEU A 1 94 ? -1.592 5.348 7.126 1.00 95.25 94 LEU A CA 1
ATOM 711 C C . LEU A 1 94 ? -1.192 4.128 7.962 1.00 95.25 94 LEU A C 1
ATOM 713 O O . LEU A 1 94 ? -1.750 3.874 9.025 1.00 95.25 94 LEU A O 1
ATOM 717 N N . THR A 1 95 ? -0.213 3.371 7.476 1.00 96.50 95 THR A N 1
ATOM 718 C CA . THR A 1 95 ? 0.273 2.135 8.100 1.00 96.50 95 THR A CA 1
ATOM 719 C C . THR A 1 95 ? 1.755 2.272 8.438 1.00 96.50 95 THR A C 1
ATOM 721 O O . THR A 1 95 ? 2.545 2.520 7.528 1.00 96.50 95 THR A O 1
ATOM 724 N N . PRO A 1 96 ? 2.192 2.049 9.693 1.00 97.94 96 PRO A N 1
ATOM 725 C CA . PRO A 1 96 ? 3.611 2.085 10.040 1.00 97.94 96 PRO A CA 1
ATOM 726 C C . PRO A 1 96 ? 4.462 1.250 9.073 1.00 97.94 96 PRO A C 1
ATOM 728 O O . PRO A 1 96 ? 4.113 0.113 8.766 1.00 97.94 96 PRO A O 1
ATOM 731 N N . GLN A 1 97 ? 5.586 1.792 8.594 1.00 98.31 97 GLN A N 1
ATOM 732 C CA . GLN A 1 97 ? 6.356 1.194 7.491 1.00 98.31 97 GLN A CA 1
ATOM 733 C C . GLN A 1 97 ? 6.743 -0.276 7.728 1.00 98.31 97 GLN A C 1
ATOM 735 O O . GLN A 1 97 ? 6.604 -1.106 6.830 1.00 98.31 97 GLN A O 1
ATOM 740 N N . GLY A 1 98 ? 7.216 -0.603 8.935 1.00 98.12 98 GLY A N 1
ATOM 741 C CA . GLY A 1 98 ? 7.565 -1.979 9.302 1.00 98.12 98 GLY A CA 1
ATOM 742 C C . GLY A 1 98 ? 6.348 -2.905 9.321 1.00 98.12 98 GLY A C 1
ATOM 743 O O . GLY A 1 98 ? 6.411 -4.015 8.799 1.00 98.12 98 GLY A O 1
ATOM 744 N N . THR A 1 99 ? 5.218 -2.419 9.839 1.00 98.31 99 THR A N 1
ATOM 745 C CA . THR A 1 99 ? 3.939 -3.135 9.809 1.00 98.31 99 THR A CA 1
ATOM 746 C C . THR A 1 99 ? 3.461 -3.355 8.376 1.00 98.31 99 THR A C 1
ATOM 748 O O . THR A 1 99 ? 3.047 -4.458 8.046 1.00 98.31 99 THR A O 1
ATOM 751 N N . LEU A 1 100 ? 3.567 -2.355 7.495 1.00 98.31 100 LEU A N 1
ATOM 752 C CA . LEU A 1 100 ? 3.201 -2.483 6.082 1.00 98.31 100 LEU A CA 1
ATOM 753 C C . LEU A 1 100 ? 4.017 -3.584 5.391 1.00 98.31 100 LEU A C 1
ATOM 755 O O . LEU A 1 100 ? 3.449 -4.431 4.702 1.00 98.31 100 LEU A O 1
ATOM 759 N N . ALA A 1 101 ? 5.336 -3.595 5.602 1.00 98.31 101 ALA A N 1
ATOM 760 C CA . ALA A 1 101 ? 6.217 -4.621 5.053 1.00 98.31 101 ALA A CA 1
ATOM 761 C C . ALA A 1 101 ? 5.844 -6.022 5.566 1.00 98.31 101 ALA A C 1
ATOM 763 O O . ALA A 1 101 ? 5.675 -6.942 4.764 1.00 98.31 101 ALA A O 1
ATOM 764 N N . GLU A 1 102 ? 5.637 -6.181 6.877 1.00 98.69 102 GLU A N 1
ATOM 765 C CA . GLU A 1 102 ? 5.319 -7.488 7.462 1.00 98.69 102 GLU A CA 1
ATOM 766 C C . GLU A 1 102 ? 3.901 -7.961 7.105 1.00 98.69 102 GLU A C 1
ATOM 768 O O . GLU A 1 102 ? 3.723 -9.142 6.826 1.00 98.69 102 GLU A O 1
ATOM 773 N N . ARG A 1 103 ? 2.908 -7.065 6.987 1.00 98.56 103 ARG A N 1
ATOM 774 C CA . ARG A 1 103 ? 1.561 -7.395 6.475 1.00 98.56 103 ARG A CA 1
ATOM 775 C C . ARG A 1 103 ? 1.627 -7.979 5.070 1.00 98.56 103 ARG A C 1
ATOM 777 O O . ARG A 1 103 ? 0.984 -8.992 4.795 1.00 98.56 103 ARG A O 1
ATOM 784 N N . VAL A 1 104 ? 2.425 -7.382 4.187 1.00 98.00 104 VAL A N 1
ATOM 785 C CA . VAL A 1 104 ? 2.633 -7.900 2.827 1.00 98.00 104 VAL A CA 1
ATOM 786 C C . VAL A 1 104 ? 3.396 -9.230 2.865 1.00 98.00 104 VAL A C 1
ATOM 788 O O . VAL A 1 104 ? 2.979 -10.204 2.235 1.00 98.00 104 VAL A O 1
ATOM 791 N N . ARG A 1 105 ? 4.481 -9.321 3.644 1.00 98.50 105 ARG A N 1
ATOM 792 C CA . ARG A 1 105 ? 5.265 -10.557 3.789 1.00 98.50 105 ARG A CA 1
ATOM 793 C C . ARG A 1 105 ? 4.416 -11.720 4.312 1.00 98.50 105 ARG A C 1
ATOM 795 O O . ARG A 1 105 ? 4.508 -12.827 3.778 1.00 98.50 105 ARG A O 1
ATOM 802 N N . ALA A 1 106 ? 3.588 -11.471 5.325 1.00 98.25 106 ALA A N 1
ATOM 803 C CA . ALA A 1 106 ? 2.655 -12.428 5.910 1.00 98.25 106 ALA A CA 1
ATOM 804 C C . ALA A 1 106 ? 1.664 -12.947 4.857 1.00 98.25 106 ALA A C 1
ATOM 806 O O . ALA A 1 106 ? 1.502 -14.162 4.719 1.00 98.25 106 ALA A O 1
ATOM 807 N N . GLY A 1 107 ? 1.115 -12.050 4.028 1.00 97.50 107 GLY A N 1
ATOM 808 C CA . GLY A 1 107 ? 0.219 -12.407 2.925 1.00 97.50 107 GLY A CA 1
ATOM 809 C C . GLY A 1 107 ? 0.860 -13.356 1.914 1.00 97.50 107 GLY A C 1
ATOM 810 O O . GLY A 1 107 ? 0.269 -14.374 1.558 1.00 97.50 107 GLY A O 1
ATOM 811 N N . GLY A 1 108 ? 2.105 -13.091 1.510 1.00 96.19 108 GLY A N 1
ATOM 812 C CA . GLY A 1 108 ? 2.854 -13.986 0.618 1.00 96.19 108 GLY A CA 1
ATOM 813 C C . GLY A 1 108 ? 3.310 -15.304 1.258 1.00 96.19 108 GLY A C 1
ATOM 814 O O . GLY A 1 108 ? 3.671 -16.243 0.548 1.00 96.19 108 GLY A O 1
ATOM 815 N N . ALA A 1 109 ? 3.300 -15.389 2.589 1.00 97.88 109 ALA A N 1
ATOM 816 C CA . ALA A 1 109 ? 3.685 -16.576 3.351 1.00 97.88 109 ALA A CA 1
ATOM 817 C C . ALA A 1 109 ? 2.490 -17.434 3.805 1.00 97.88 109 ALA A C 1
ATOM 819 O O . ALA A 1 109 ? 2.705 -18.482 4.411 1.00 97.88 109 ALA A O 1
ATOM 820 N N . GLY A 1 110 ? 1.250 -17.013 3.532 1.00 96.50 110 GLY A N 1
ATOM 821 C CA . GLY A 1 110 ? 0.048 -17.702 4.012 1.00 96.50 110 GLY A CA 1
ATOM 822 C C . GLY A 1 110 ? -0.199 -17.535 5.516 1.00 96.50 110 GLY A C 1
ATOM 823 O O . GLY A 1 110 ? -0.838 -18.386 6.127 1.00 96.50 110 GLY A O 1
ATOM 824 N N . ILE A 1 111 ? 0.316 -16.459 6.116 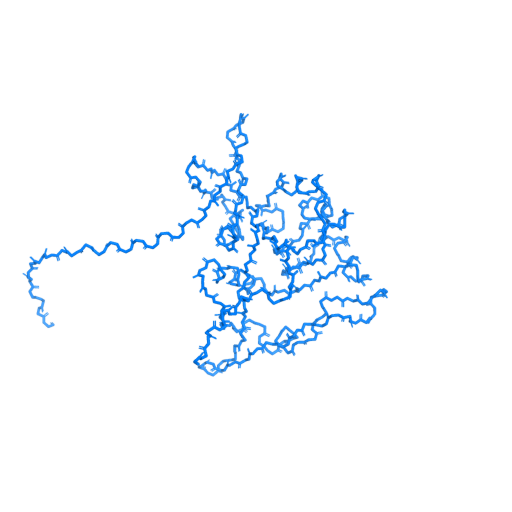1.00 98.12 111 ILE A N 1
ATOM 825 C CA . ILE A 1 111 ? 0.076 -16.094 7.516 1.00 98.12 111 ILE A CA 1
ATOM 826 C C . ILE A 1 111 ? -1.046 -15.051 7.518 1.00 98.12 111 ILE A C 1
ATOM 828 O O . ILE A 1 111 ? -0.820 -13.956 7.014 1.00 98.12 111 ILE A O 1
ATOM 832 N N . PRO A 1 112 ? -2.249 -15.354 8.038 1.00 96.94 112 PRO A N 1
ATOM 833 C CA . PRO A 1 112 ? -3.398 -14.455 7.912 1.00 96.94 112 PRO A CA 1
ATOM 834 C C . PRO A 1 112 ? -3.295 -13.204 8.796 1.00 96.94 112 PRO A C 1
ATOM 836 O O . PRO A 1 112 ? -3.806 -12.153 8.422 1.00 96.94 112 PRO A O 1
ATOM 839 N N . ALA A 1 113 ? -2.629 -13.301 9.947 1.00 98.25 113 ALA A N 1
ATOM 840 C CA . ALA A 1 113 ? -2.405 -12.186 10.860 1.00 98.25 113 ALA A CA 1
ATOM 841 C C . ALA A 1 113 ? -1.192 -12.452 11.764 1.00 98.25 113 ALA A C 1
ATOM 843 O O . ALA A 1 113 ? -0.788 -13.604 11.949 1.00 98.25 113 ALA A O 1
ATOM 844 N N . PHE A 1 114 ? -0.616 -11.395 12.332 1.00 98.62 114 PHE A N 1
ATOM 845 C CA . PHE A 1 114 ? 0.501 -11.463 13.279 1.00 98.62 114 PHE A CA 1
ATOM 846 C C . PHE A 1 114 ? 0.406 -10.341 14.320 1.00 98.62 114 PHE A C 1
ATOM 848 O O . PHE A 1 114 ? -0.266 -9.339 14.102 1.00 98.62 114 PHE A O 1
ATOM 855 N N . PHE A 1 115 ? 1.089 -10.504 15.454 1.00 98.62 115 PHE A N 1
ATOM 856 C CA . PHE A 1 115 ? 1.169 -9.477 16.495 1.00 98.62 115 PHE A CA 1
ATOM 857 C C . PHE A 1 115 ? 2.452 -8.647 16.357 1.00 98.62 115 PHE A C 1
ATOM 859 O O . PHE A 1 115 ? 3.535 -9.200 16.167 1.00 98.62 115 PHE A O 1
ATOM 866 N N . THR A 1 116 ? 2.350 -7.326 16.514 1.00 98.62 116 THR A N 1
ATOM 867 C CA . THR A 1 116 ? 3.488 -6.389 16.525 1.00 98.62 116 THR A CA 1
ATOM 868 C C . THR A 1 116 ? 3.351 -5.375 17.664 1.00 98.62 116 THR A C 1
ATOM 870 O O . THR A 1 116 ? 2.236 -4.958 17.965 1.00 98.62 116 THR A O 1
ATOM 873 N N . PRO A 1 117 ? 4.443 -4.948 18.329 1.00 98.31 117 PRO A N 1
ATOM 874 C CA . PRO A 1 117 ? 4.363 -3.885 19.330 1.00 98.31 117 PRO A CA 1
ATOM 875 C C . PRO A 1 117 ? 4.265 -2.496 18.681 1.00 98.31 117 PRO A C 1
ATOM 877 O O . PRO A 1 117 ? 4.048 -1.499 19.369 1.00 98.31 117 PRO A O 1
ATOM 880 N N . THR A 1 118 ? 4.486 -2.402 17.366 1.00 98.44 118 THR A N 1
ATOM 881 C CA . THR A 1 118 ? 4.420 -1.145 16.625 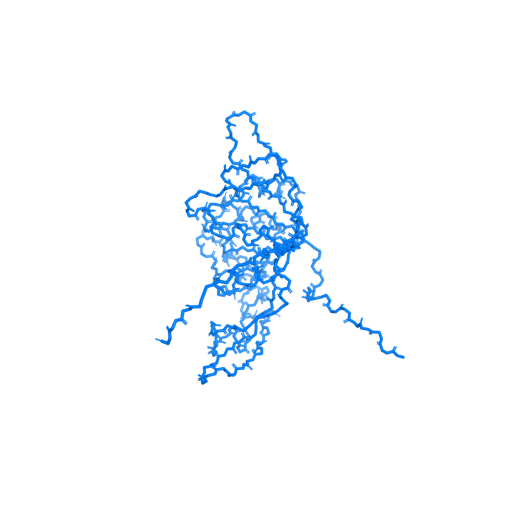1.00 98.44 118 THR A CA 1
ATOM 882 C C . THR A 1 118 ? 3.020 -0.557 16.720 1.00 98.44 118 THR A C 1
ATOM 884 O O . THR A 1 118 ? 2.047 -1.228 16.404 1.00 98.44 118 THR A O 1
ATOM 887 N N . ALA A 1 119 ? 2.948 0.717 17.108 1.00 97.31 119 ALA A N 1
ATOM 888 C CA . ALA A 1 119 ? 1.719 1.498 17.222 1.00 97.31 119 ALA A CA 1
ATOM 889 C C . ALA A 1 119 ? 0.752 1.087 18.352 1.00 97.31 119 ALA A C 1
ATOM 891 O O . ALA A 1 119 ? -0.337 1.657 18.439 1.00 97.31 119 ALA A O 1
ATOM 892 N N . TYR A 1 120 ? 1.156 0.188 19.259 1.00 98.31 120 TYR A N 1
ATOM 893 C CA . TYR A 1 120 ? 0.418 -0.062 20.501 1.00 98.31 120 TYR A CA 1
ATOM 894 C C . TYR A 1 120 ? 0.232 1.241 21.299 1.00 98.31 120 TYR A C 1
ATOM 896 O O . TYR A 1 120 ? 1.186 1.998 21.480 1.00 98.31 120 TYR A O 1
ATOM 904 N N . GLY A 1 121 ? -0.995 1.498 21.758 1.00 97.12 121 GLY A N 1
ATOM 905 C CA . GLY A 1 121 ? -1.369 2.716 22.499 1.00 97.12 121 GLY A CA 1
ATOM 906 C C . GLY A 1 121 ? -1.399 4.006 21.666 1.00 97.12 121 GLY A C 1
ATOM 907 O O . GLY A 1 121 ? -1.264 5.092 22.214 1.00 97.12 121 GLY A O 1
ATOM 908 N N . THR A 1 122 ? -1.500 3.903 20.338 1.00 98.06 122 THR A N 1
ATOM 909 C CA . THR A 1 122 ? -1.631 5.061 19.434 1.00 98.06 122 THR A CA 1
ATOM 910 C C . THR A 1 122 ? -2.986 5.053 18.724 1.00 98.06 122 THR A C 1
ATOM 912 O O . THR A 1 122 ? -3.687 4.046 18.748 1.00 98.06 122 THR A O 1
ATOM 915 N N . ILE A 1 123 ? -3.308 6.110 17.970 1.00 96.75 123 ILE A N 1
ATOM 916 C CA . ILE A 1 123 ? -4.529 6.190 17.143 1.00 96.75 123 ILE A CA 1
ATOM 917 C C . ILE A 1 123 ? -4.660 5.059 16.098 1.00 96.75 123 ILE A C 1
ATOM 919 O O . ILE A 1 123 ? -5.758 4.718 15.668 1.00 96.75 123 ILE A O 1
ATOM 923 N N . ILE A 1 124 ? -3.549 4.437 15.685 1.00 95.25 124 ILE A N 1
ATOM 924 C CA . ILE A 1 124 ? -3.588 3.263 14.797 1.00 95.25 124 ILE A CA 1
ATOM 925 C C . ILE A 1 124 ? -4.121 2.033 15.544 1.00 95.25 124 ILE A C 1
ATOM 927 O O . ILE A 1 124 ? -4.864 1.242 14.972 1.00 95.25 124 ILE A O 1
ATOM 931 N N . HIS A 1 125 ? -3.752 1.885 16.818 1.00 97.88 125 HIS A N 1
ATOM 932 C CA . HIS A 1 125 ? -4.232 0.816 17.691 1.00 97.88 125 HIS A CA 1
ATOM 933 C C . HIS A 1 125 ? -5.666 1.071 18.152 1.00 97.88 125 HIS A C 1
ATOM 935 O O . HIS A 1 125 ? -6.520 0.203 18.003 1.00 97.88 125 HIS A O 1
ATOM 941 N N . GLU A 1 126 ? -5.921 2.254 18.700 1.00 97.44 126 GLU A N 1
ATOM 942 C CA . GLU A 1 126 ? -7.200 2.611 19.319 1.00 97.44 126 GLU A CA 1
ATOM 943 C C . GLU A 1 126 ? -8.308 2.837 18.281 1.00 97.44 126 GLU A C 1
ATOM 945 O O . GLU A 1 126 ? -9.491 2.747 18.603 1.00 97.44 126 GLU A O 1
ATOM 950 N N . GLY A 1 127 ? -7.931 3.059 17.019 1.00 95.62 127 GLY A N 1
ATOM 951 C CA . GLY A 1 127 ? -8.851 3.400 15.944 1.00 95.62 127 GLY A CA 1
ATOM 952 C C . GLY A 1 127 ? -9.160 4.897 15.897 1.00 95.62 127 GLY A C 1
ATOM 953 O O . GLY A 1 127 ? -8.654 5.698 16.680 1.00 95.62 127 GLY A O 1
ATOM 954 N N . GLY A 1 128 ? -9.987 5.290 14.929 1.00 94.06 128 GLY A N 1
ATOM 955 C CA . GLY A 1 128 ? -10.376 6.688 14.730 1.00 94.06 128 GLY A CA 1
ATOM 956 C C . GLY A 1 128 ? -9.418 7.504 13.861 1.00 94.06 128 GLY A C 1
ATOM 957 O O . GLY A 1 128 ? -9.714 8.662 13.569 1.00 94.06 128 GLY A O 1
ATOM 958 N N . ALA A 1 129 ? -8.313 6.922 13.383 1.00 94.94 129 ALA A N 1
ATOM 959 C CA . ALA A 1 129 ? -7.443 7.599 12.427 1.00 94.94 129 ALA A CA 1
ATOM 960 C C . ALA A 1 129 ? -8.226 7.873 11.129 1.00 94.94 129 ALA A C 1
ATOM 962 O O . ALA A 1 129 ? -8.894 6.966 10.625 1.00 94.94 129 ALA A O 1
ATOM 963 N N . PRO A 1 130 ? -8.178 9.092 10.573 1.00 95.38 130 PRO A N 1
ATOM 964 C CA . PRO A 1 130 ? -8.906 9.408 9.353 1.00 95.38 130 PRO A CA 1
ATOM 965 C C . PRO A 1 130 ? -8.384 8.557 8.192 1.00 95.38 130 PRO A C 1
ATOM 967 O O . PRO A 1 130 ? -7.218 8.640 7.832 1.00 95.38 130 PRO A O 1
ATOM 970 N N . ILE A 1 131 ? -9.252 7.728 7.610 1.00 96.81 131 ILE A N 1
ATOM 971 C CA . ILE A 1 131 ? -8.999 7.066 6.324 1.00 96.81 131 ILE A CA 1
ATOM 972 C C . ILE A 1 131 ? -9.534 7.934 5.189 1.00 96.81 131 ILE A C 1
ATOM 974 O O . ILE A 1 131 ? -8.941 8.000 4.119 1.00 96.81 131 ILE A O 1
ATOM 978 N N . LYS A 1 132 ? -10.659 8.615 5.399 1.00 97.06 132 LYS A N 1
ATOM 979 C CA . LYS A 1 132 ? -11.238 9.528 4.412 1.00 97.06 132 LYS A CA 1
ATOM 980 C C . LYS A 1 132 ? -11.925 10.683 5.117 1.00 97.06 132 LYS A C 1
ATOM 982 O O . LYS A 1 132 ? -12.651 10.455 6.085 1.00 97.06 132 LYS A O 1
ATOM 987 N N . TYR A 1 133 ? -11.745 11.891 4.603 1.00 96.88 133 TYR A N 1
ATOM 988 C CA . TYR A 1 133 ? -12.516 13.060 5.011 1.00 96.88 133 TYR A CA 1
ATOM 989 C C . TYR A 1 133 ? -13.766 13.229 4.143 1.00 96.88 133 TYR A C 1
ATOM 991 O O . TYR A 1 133 ? -13.787 12.817 2.984 1.00 96.88 133 TYR A O 1
ATOM 999 N N . LYS A 1 134 ? -14.799 13.868 4.695 1.00 95.56 134 LYS A N 1
ATOM 1000 C CA . LYS A 1 134 ? -15.940 14.360 3.917 1.00 95.56 134 LYS A CA 1
ATOM 1001 C C . LYS A 1 134 ? -15.483 15.475 2.963 1.00 95.56 134 LYS A C 1
ATOM 1003 O O . LYS A 1 134 ? -14.475 16.133 3.247 1.00 95.56 134 LYS A O 1
ATOM 1008 N N . PRO A 1 135 ? -16.238 15.755 1.881 1.00 93.56 135 PRO A N 1
ATOM 1009 C CA . PRO A 1 135 ? -15.962 16.897 1.014 1.00 93.56 135 PRO A CA 1
ATOM 1010 C C . PRO A 1 135 ? -15.774 18.187 1.825 1.00 93.56 135 PRO A C 1
ATOM 1012 O O . PRO A 1 135 ? -16.638 18.559 2.618 1.00 93.56 135 PRO A O 1
ATOM 1015 N N . GLY A 1 136 ? -14.628 18.848 1.651 1.00 86.31 136 GLY A N 1
ATOM 1016 C CA . GLY A 1 136 ? -14.265 20.057 2.404 1.00 86.31 136 GLY A CA 1
ATOM 1017 C C . GLY A 1 136 ? -13.362 19.829 3.626 1.00 86.31 136 GLY A C 1
ATOM 1018 O O . GLY A 1 136 ? -12.985 20.804 4.273 1.00 86.31 136 GLY A O 1
ATOM 1019 N N . GLY A 1 137 ? -12.987 18.582 3.935 1.00 83.50 137 GLY A N 1
ATOM 1020 C CA . GLY A 1 137 ? -11.796 18.253 4.735 1.00 83.50 137 GLY A CA 1
ATOM 1021 C C . GLY A 1 137 ? -11.893 18.387 6.256 1.00 83.50 137 GLY A C 1
ATOM 1022 O O . GLY A 1 137 ? -10.931 18.089 6.956 1.00 83.50 137 GLY A O 1
ATOM 1023 N N . LYS A 1 138 ? -13.031 18.838 6.793 1.00 84.88 138 LYS A N 1
ATOM 1024 C CA . LYS A 1 138 ? -13.169 19.136 8.233 1.00 84.88 138 LYS A CA 1
ATOM 1025 C C . LYS A 1 138 ? -13.622 17.952 9.083 1.00 84.88 138 LYS A C 1
ATOM 1027 O O . LYS A 1 138 ? -13.311 17.898 10.266 1.00 84.88 138 LYS A O 1
ATOM 1032 N N . GLU A 1 139 ? -14.359 17.018 8.495 1.00 93.62 139 GLU A N 1
ATOM 1033 C CA . GLU A 1 139 ? -14.960 15.891 9.209 1.00 93.62 139 GLU A CA 1
ATOM 1034 C C . GLU A 1 139 ? -14.479 14.567 8.632 1.00 93.62 139 GLU A C 1
ATOM 1036 O O . GLU A 1 139 ? -14.347 14.420 7.416 1.00 93.62 139 GLU A O 1
ATOM 1041 N N . VAL A 1 140 ? -14.254 13.585 9.502 1.00 95.88 140 VAL A N 1
ATOM 1042 C CA . VAL A 1 140 ? -13.888 12.229 9.093 1.00 95.88 140 VAL A CA 1
ATOM 1043 C C . VAL A 1 140 ? -15.133 11.514 8.564 1.00 95.88 140 VAL A C 1
ATOM 1045 O O . VAL A 1 140 ? -16.141 11.403 9.256 1.00 95.88 140 VAL A O 1
ATOM 1048 N N . GLU A 1 141 ? -15.069 11.040 7.322 1.00 96.44 141 GLU A N 1
ATOM 1049 C CA . GLU A 1 141 ? -16.101 10.199 6.704 1.00 96.44 141 GLU A CA 1
ATOM 1050 C C . GLU A 1 141 ? -15.865 8.723 7.033 1.00 96.44 141 GLU A C 1
ATOM 1052 O O . GLU A 1 141 ? -16.802 7.997 7.355 1.00 96.44 141 GLU A O 1
ATOM 1057 N N . ILE A 1 142 ? -14.606 8.282 6.966 1.00 96.81 142 ILE A N 1
ATOM 1058 C CA . ILE A 1 142 ? -14.216 6.892 7.211 1.00 96.81 142 ILE A CA 1
ATOM 1059 C C . ILE A 1 142 ? -13.105 6.890 8.264 1.00 96.81 142 ILE A C 1
ATOM 1061 O O . ILE A 1 142 ? -11.978 7.265 7.934 1.00 96.81 142 ILE A O 1
ATOM 1065 N N . PRO A 1 143 ? -13.388 6.502 9.518 1.00 96.69 143 PRO A N 1
ATOM 1066 C CA . PRO A 1 143 ? -12.360 6.289 10.530 1.00 96.69 143 PRO A CA 1
ATOM 1067 C C . PRO A 1 143 ? -11.723 4.896 10.403 1.00 96.69 143 PRO A C 1
ATOM 1069 O O . PRO A 1 143 ? -12.341 3.953 9.904 1.00 96.69 143 PRO A O 1
ATOM 1072 N N . SER A 1 144 ? -10.494 4.741 10.895 1.00 96.19 144 SER A N 1
ATOM 1073 C CA . SER A 1 144 ? -9.854 3.437 11.055 1.00 96.19 144 SER A CA 1
ATOM 1074 C C . SER A 1 144 ? -10.512 2.637 12.179 1.00 96.19 144 SER A C 1
ATOM 1076 O O . SER A 1 144 ? -10.930 3.184 13.200 1.00 96.19 144 SER A O 1
ATOM 1078 N N . ALA A 1 145 ? -10.588 1.319 12.003 1.00 95.94 145 ALA A N 1
ATOM 1079 C CA . ALA A 1 145 ? -11.005 0.412 13.067 1.00 95.94 145 ALA A CA 1
ATOM 1080 C C . ALA A 1 145 ? -9.886 0.231 14.105 1.00 95.94 145 ALA A C 1
ATOM 1082 O O . ALA A 1 145 ? -8.705 0.233 13.745 1.00 95.94 145 ALA A O 1
ATOM 1083 N N . ALA A 1 146 ? -10.267 0.005 15.362 1.00 97.19 146 ALA A N 1
ATOM 1084 C CA . ALA A 1 146 ? -9.341 -0.434 16.401 1.00 97.19 146 ALA A CA 1
ATOM 1085 C C . ALA A 1 146 ? -8.714 -1.796 16.049 1.00 97.19 146 ALA A C 1
ATOM 1087 O O . ALA A 1 146 ? -9.288 -2.588 15.295 1.00 97.19 146 ALA A O 1
ATOM 1088 N N . ARG A 1 147 ? -7.531 -2.075 16.595 1.00 97.50 147 ARG A N 1
ATOM 1089 C CA . ARG A 1 147 ? -6.815 -3.350 16.438 1.00 97.50 147 ARG A CA 1
ATOM 1090 C C . ARG A 1 147 ? -6.938 -4.178 17.718 1.00 97.50 147 ARG A C 1
ATOM 1092 O O . ARG A 1 147 ? -6.890 -3.622 18.810 1.00 97.50 147 ARG A O 1
ATOM 1099 N N . GLU A 1 148 ? -7.069 -5.502 17.598 1.00 98.31 148 GLU A N 1
ATOM 1100 C CA . GLU A 1 148 ? -7.021 -6.395 18.769 1.00 98.31 148 GLU A CA 1
ATOM 1101 C C . GLU A 1 148 ? -5.666 -6.246 19.464 1.00 98.31 148 GLU A C 1
ATOM 1103 O O . GLU A 1 148 ? -4.628 -6.262 18.803 1.00 98.31 148 GLU A O 1
ATOM 1108 N N . ALA A 1 149 ? -5.665 -6.151 20.792 1.00 98.12 149 ALA A N 1
ATOM 1109 C CA . ALA A 1 149 ? -4.449 -6.105 21.587 1.00 98.12 149 ALA A CA 1
ATOM 1110 C C . ALA A 1 149 ? -4.260 -7.355 22.441 1.00 98.12 149 ALA A C 1
ATOM 1112 O O . ALA A 1 149 ? -5.214 -7.945 22.949 1.00 98.12 149 ALA A O 1
ATOM 1113 N N . ARG A 1 150 ? -2.996 -7.726 22.654 1.00 98.44 150 ARG A N 1
ATOM 1114 C CA . ARG A 1 150 ? -2.616 -8.776 23.599 1.00 98.44 150 ARG A CA 1
ATOM 1115 C C . ARG A 1 150 ? -1.288 -8.466 24.274 1.00 98.44 150 ARG A C 1
ATOM 1117 O O . ARG A 1 150 ? -0.381 -7.899 23.666 1.00 98.44 150 ARG A O 1
ATOM 1124 N N . MET A 1 151 ? -1.171 -8.883 25.531 1.00 98.25 151 MET A N 1
ATOM 1125 C CA . MET A 1 151 ? 0.076 -8.816 26.286 1.00 98.25 151 MET A CA 1
ATOM 1126 C C . MET A 1 151 ? 0.910 -10.074 26.046 1.00 98.25 151 MET A C 1
ATOM 1128 O O . MET A 1 151 ? 0.430 -11.188 26.247 1.00 98.25 151 MET A O 1
ATOM 1132 N N . TYR A 1 152 ? 2.175 -9.891 25.681 1.00 97.94 152 TYR A N 1
ATOM 1133 C CA . TYR A 1 152 ? 3.176 -10.953 25.641 1.00 97.94 152 TYR A CA 1
ATOM 1134 C C . TYR A 1 152 ? 4.389 -10.501 26.450 1.00 97.94 152 TYR A C 1
ATOM 1136 O O . TYR A 1 152 ? 4.948 -9.439 26.185 1.00 97.94 152 TYR A O 1
ATOM 1144 N N . ASN A 1 153 ? 4.792 -11.294 27.448 1.00 97.06 153 ASN A N 1
ATOM 1145 C CA . ASN A 1 153 ? 5.966 -11.024 28.291 1.00 97.06 153 ASN A CA 1
ATOM 1146 C C . ASN A 1 153 ? 5.983 -9.601 28.890 1.00 97.06 153 ASN A C 1
ATOM 1148 O O . ASN A 1 153 ? 7.005 -8.921 28.869 1.00 97.06 153 ASN A O 1
ATOM 1152 N N . GLY A 1 154 ? 4.831 -9.117 29.366 1.00 96.94 154 GLY A N 1
ATOM 1153 C CA . GLY A 1 154 ? 4.702 -7.780 29.960 1.00 96.94 154 GLY A CA 1
ATOM 1154 C C . GLY A 1 154 ? 4.691 -6.614 28.963 1.00 96.94 154 GLY A C 1
ATOM 1155 O O . GLY A 1 154 ? 4.626 -5.464 29.385 1.00 96.94 154 GLY A O 1
ATOM 1156 N N . ARG A 1 155 ? 4.704 -6.876 27.650 1.00 98.06 155 ARG A N 1
ATOM 1157 C CA . ARG A 1 155 ? 4.633 -5.850 26.601 1.00 98.06 155 ARG A CA 1
ATOM 1158 C C . ARG A 1 155 ? 3.345 -5.973 25.786 1.00 98.06 155 ARG A C 1
ATOM 1160 O O . ARG A 1 155 ? 2.899 -7.081 25.498 1.00 98.06 155 ARG A O 1
ATOM 1167 N N . GLY A 1 156 ? 2.763 -4.831 25.421 1.00 98.31 156 GLY A N 1
ATOM 1168 C CA . GLY A 1 156 ? 1.571 -4.748 24.578 1.00 98.31 156 GLY A CA 1
ATOM 1169 C C . GLY A 1 156 ? 1.885 -4.908 23.092 1.00 98.31 156 GLY A C 1
ATOM 1170 O O . GLY A 1 156 ? 2.860 -4.346 22.588 1.00 98.31 156 GLY A O 1
ATOM 1171 N N . TYR A 1 157 ? 1.055 -5.687 22.406 1.00 98.75 157 TYR A N 1
ATOM 1172 C CA . TYR A 1 157 ? 1.112 -5.933 20.969 1.00 98.75 157 TYR A CA 1
ATOM 1173 C C . TYR A 1 157 ? -0.274 -5.757 20.367 1.00 98.75 157 TYR A C 1
ATOM 1175 O O . TYR A 1 157 ? -1.268 -6.065 21.022 1.00 98.75 157 TYR A O 1
ATOM 1183 N N . ILE A 1 158 ? -0.324 -5.333 19.108 1.00 98.56 158 ILE A N 1
ATOM 1184 C CA . ILE A 1 158 ? -1.548 -5.250 18.313 1.00 98.56 158 ILE A CA 1
ATOM 1185 C C . ILE A 1 158 ? -1.536 -6.285 17.191 1.00 98.56 158 ILE A C 1
ATOM 1187 O O . ILE A 1 158 ? -0.475 -6.591 16.639 1.00 98.56 158 ILE A O 1
ATOM 1191 N N . LEU A 1 159 ? -2.705 -6.842 16.887 1.00 98.56 159 LEU A N 1
ATOM 1192 C CA . LEU A 1 159 ? -2.924 -7.765 15.783 1.00 98.56 159 LEU A CA 1
ATOM 1193 C C . LEU A 1 159 ? -3.014 -6.979 14.474 1.00 98.56 159 LEU A C 1
ATOM 1195 O O . LEU A 1 159 ? -3.811 -6.051 14.354 1.00 98.56 159 LEU A O 1
ATOM 1199 N N . GLU A 1 160 ? -2.232 -7.387 13.482 1.00 98.44 160 GLU A N 1
ATOM 1200 C CA . GLU A 1 160 ? -2.272 -6.844 12.130 1.00 98.44 160 GLU A CA 1
ATOM 1201 C C . GLU A 1 160 ? -2.565 -7.952 11.124 1.00 98.44 160 GLU A C 1
ATOM 1203 O O . GLU A 1 160 ? -1.954 -9.025 11.143 1.00 98.44 160 GLU A O 1
ATOM 1208 N N . GLU A 1 161 ? -3.513 -7.679 10.234 1.00 97.88 161 GLU A N 1
ATOM 1209 C CA . GLU A 1 161 ? -3.934 -8.610 9.193 1.00 97.88 161 GLU A CA 1
ATOM 1210 C C . GLU A 1 161 ? -3.040 -8.505 7.959 1.00 97.88 161 GLU A C 1
ATOM 1212 O O . GLU A 1 161 ? -2.620 -7.417 7.538 1.00 97.88 161 GLU A O 1
ATOM 1217 N N . ALA A 1 162 ? -2.781 -9.655 7.347 1.00 97.75 162 ALA A N 1
ATOM 1218 C CA . ALA A 1 162 ? -1.990 -9.739 6.139 1.00 97.75 162 ALA A CA 1
ATOM 1219 C C . ALA A 1 162 ? -2.628 -8.993 4.963 1.00 97.75 162 ALA A C 1
ATOM 1221 O O . ALA A 1 162 ? -3.840 -8.998 4.757 1.00 97.75 162 ALA A O 1
ATOM 1222 N N . ILE A 1 163 ? -1.773 -8.400 4.134 1.00 96.38 163 ILE A N 1
ATOM 1223 C CA . ILE A 1 163 ? -2.169 -7.762 2.884 1.00 96.38 163 ILE A CA 1
ATOM 1224 C C . ILE A 1 163 ? -1.823 -8.700 1.733 1.00 96.38 163 ILE A C 1
ATOM 1226 O O . ILE A 1 163 ? -0.682 -9.140 1.592 1.00 96.38 163 ILE A O 1
ATOM 1230 N N . THR A 1 164 ? -2.802 -8.939 0.862 1.00 96.25 164 THR A N 1
ATOM 1231 C CA . THR A 1 164 ? -2.590 -9.576 -0.440 1.00 96.25 164 THR A CA 1
ATOM 1232 C C . THR A 1 164 ? -3.145 -8.705 -1.566 1.00 96.25 164 THR A C 1
ATOM 1234 O O . THR A 1 164 ? -4.015 -7.858 -1.350 1.00 96.25 164 THR A O 1
ATOM 1237 N N . GLY A 1 165 ? -2.614 -8.882 -2.775 1.00 94.00 165 GLY A N 1
ATOM 1238 C CA . GLY A 1 165 ? -3.041 -8.161 -3.974 1.00 94.00 165 GLY A CA 1
ATOM 1239 C C . GLY A 1 165 ? -3.562 -9.076 -5.080 1.00 94.00 165 GLY A C 1
ATOM 1240 O O . GLY A 1 165 ? -3.221 -10.257 -5.167 1.00 94.00 165 GLY A O 1
ATOM 1241 N N . ASP A 1 166 ? -4.346 -8.513 -5.998 1.00 93.50 166 ASP A N 1
ATOM 1242 C CA . ASP A 1 166 ? -4.635 -9.191 -7.265 1.00 93.50 166 ASP A CA 1
ATOM 1243 C C . ASP A 1 166 ? -3.405 -9.141 -8.176 1.00 93.50 166 ASP A C 1
ATOM 1245 O O . ASP A 1 166 ? -3.039 -10.140 -8.798 1.00 93.50 166 ASP A O 1
ATOM 1249 N N . PHE A 1 167 ? -2.740 -7.981 -8.205 1.00 95.62 167 PHE A N 1
ATOM 1250 C CA . PHE A 1 167 ? -1.518 -7.752 -8.965 1.00 95.62 167 PHE A CA 1
ATOM 1251 C C . PHE A 1 167 ? -0.410 -7.170 -8.084 1.00 95.62 167 PHE A C 1
ATOM 1253 O O . PHE A 1 167 ? -0.681 -6.332 -7.226 1.00 95.62 167 PHE A O 1
ATOM 1260 N N . ALA A 1 168 ? 0.836 -7.556 -8.349 1.00 97.06 168 ALA A N 1
ATOM 1261 C CA . ALA A 1 168 ? 2.025 -6.876 -7.847 1.00 97.06 168 ALA A CA 1
ATOM 1262 C C . ALA A 1 168 ? 2.867 -6.358 -9.013 1.00 97.06 168 ALA A C 1
ATOM 1264 O O . ALA A 1 168 ? 3.203 -7.122 -9.918 1.00 97.06 168 ALA A O 1
ATOM 1265 N N . PHE A 1 169 ? 3.215 -5.073 -8.988 1.00 97.00 169 PHE A N 1
ATOM 1266 C CA . PHE A 1 169 ? 4.158 -4.453 -9.915 1.00 97.00 169 PHE A CA 1
ATOM 1267 C C . PHE A 1 169 ? 5.468 -4.208 -9.180 1.00 97.00 169 PHE A C 1
ATOM 1269 O O . PHE A 1 169 ? 5.494 -3.505 -8.168 1.00 97.00 169 PHE A O 1
ATOM 1276 N N . VAL A 1 170 ? 6.550 -4.806 -9.675 1.00 96.94 170 VAL A N 1
ATOM 1277 C CA . VAL A 1 170 ? 7.851 -4.772 -9.000 1.00 96.94 170 VAL A CA 1
ATOM 1278 C C . VAL A 1 170 ? 8.979 -4.411 -9.959 1.00 96.94 170 VAL A C 1
ATOM 1280 O O . VAL A 1 170 ? 8.947 -4.759 -11.139 1.00 96.94 170 VAL A O 1
ATOM 1283 N N . LYS A 1 171 ? 9.996 -3.727 -9.437 1.00 97.06 171 LYS A N 1
ATOM 1284 C CA . LYS A 1 171 ? 11.223 -3.358 -10.140 1.00 97.06 171 LYS A CA 1
ATOM 1285 C C . LYS A 1 171 ? 12.357 -4.301 -9.776 1.00 97.06 171 LYS A C 1
ATOM 1287 O O . LYS A 1 171 ? 12.842 -4.306 -8.646 1.00 97.06 171 LYS A O 1
ATOM 1292 N N . GLY A 1 172 ? 12.832 -5.065 -10.749 1.00 95.38 172 GLY A N 1
ATOM 1293 C CA . GLY A 1 172 ? 14.072 -5.826 -10.658 1.00 95.38 172 GLY A CA 1
ATOM 1294 C C . GLY A 1 172 ? 15.238 -5.138 -11.368 1.00 95.38 172 GLY A C 1
ATOM 1295 O O . GLY A 1 172 ? 15.076 -4.227 -12.179 1.00 95.38 172 GLY A O 1
ATOM 1296 N N . TRP A 1 173 ? 16.453 -5.603 -11.087 1.00 94.88 173 TRP A N 1
ATOM 1297 C CA . TRP A 1 173 ? 17.651 -5.209 -11.827 1.00 94.88 173 TRP A CA 1
ATOM 1298 C C . TRP A 1 173 ? 17.889 -6.108 -13.040 1.00 94.88 173 TRP A C 1
ATOM 1300 O O . TRP A 1 173 ? 18.120 -5.591 -14.126 1.00 94.88 173 TRP A O 1
ATOM 1310 N N . LYS A 1 174 ? 17.816 -7.430 -12.859 1.00 92.94 174 LYS A N 1
ATOM 1311 C CA . LYS A 1 174 ? 17.982 -8.442 -13.913 1.00 92.94 174 LYS A CA 1
ATOM 1312 C C . LYS A 1 174 ? 16.968 -9.561 -13.710 1.00 92.94 174 LYS A C 1
ATOM 1314 O O . LYS A 1 174 ? 16.630 -9.847 -12.561 1.00 92.94 174 LYS A O 1
ATOM 1319 N N . ALA A 1 175 ? 16.551 -10.206 -14.795 1.00 94.00 175 ALA A N 1
ATOM 1320 C CA . ALA A 1 175 ? 15.804 -11.457 -14.741 1.00 94.00 175 ALA A CA 1
ATOM 1321 C C . ALA A 1 175 ? 16.335 -12.484 -15.744 1.00 94.00 175 ALA A C 1
ATOM 1323 O O . ALA A 1 175 ? 16.914 -12.107 -16.763 1.00 94.00 175 ALA A O 1
ATOM 1324 N N . ASP A 1 176 ? 16.126 -13.767 -15.452 1.00 90.50 176 ASP A N 1
ATOM 1325 C CA . ASP A 1 176 ? 16.262 -14.850 -16.430 1.00 90.50 176 ASP A CA 1
ATOM 1326 C C . ASP A 1 176 ? 14.900 -15.258 -17.008 1.00 90.50 176 ASP A C 1
ATOM 1328 O O . ASP A 1 176 ? 13.856 -14.898 -16.471 1.00 90.50 176 ASP A O 1
ATOM 1332 N N . THR A 1 177 ? 14.886 -16.053 -18.082 1.00 89.56 177 THR A N 1
ATOM 1333 C CA . THR A 1 177 ? 13.649 -16.500 -18.759 1.00 89.56 177 THR A CA 1
ATOM 1334 C C . THR A 1 177 ? 12.750 -17.402 -17.910 1.00 89.56 177 THR A C 1
ATOM 1336 O O . THR A 1 177 ? 11.625 -17.700 -18.310 1.00 89.56 177 THR A O 1
ATOM 1339 N N . ARG A 1 178 ? 13.217 -17.842 -16.735 1.00 91.81 178 ARG A N 1
ATOM 1340 C CA . ARG A 1 178 ? 12.440 -18.635 -15.774 1.00 91.81 178 ARG A CA 1
ATOM 1341 C C . ARG A 1 178 ? 11.756 -17.762 -14.720 1.00 91.81 178 ARG A C 1
ATOM 1343 O O . ARG A 1 178 ? 11.008 -18.295 -13.902 1.00 91.81 178 ARG A O 1
ATOM 1350 N N . GLY A 1 179 ? 11.980 -16.447 -14.750 1.00 87.81 179 GLY A N 1
ATOM 1351 C CA . GLY A 1 179 ? 11.389 -15.485 -13.826 1.00 87.81 179 GLY A CA 1
ATOM 1352 C C . GLY A 1 179 ? 12.180 -15.294 -12.532 1.00 87.81 179 GLY A C 1
ATOM 1353 O O . GLY A 1 179 ? 11.644 -14.717 -11.586 1.00 87.81 179 GLY A O 1
ATOM 1354 N N . ASN A 1 180 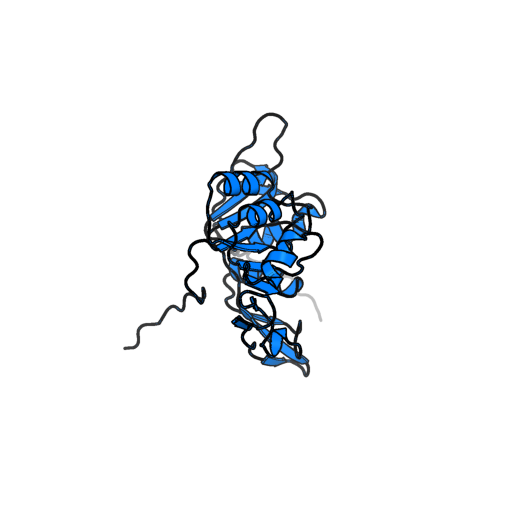? 13.436 -15.751 -12.456 1.00 93.94 180 ASN A N 1
ATOM 1355 C CA . ASN A 1 180 ? 14.301 -15.407 -11.330 1.00 93.94 180 ASN A CA 1
ATOM 1356 C C . ASN A 1 180 ? 14.714 -13.941 -11.455 1.00 93.94 180 ASN A C 1
ATOM 1358 O O . ASN A 1 180 ? 15.265 -13.554 -12.480 1.00 93.94 180 ASN A O 1
ATOM 1362 N N . VAL A 1 181 ? 14.484 -13.138 -10.414 1.00 94.62 181 VAL A N 1
ATOM 1363 C CA . VAL A 1 181 ? 14.768 -11.695 -10.414 1.00 94.62 181 VAL A CA 1
ATOM 1364 C C . VAL A 1 181 ? 15.845 -11.361 -9.383 1.00 94.62 181 VAL A C 1
ATOM 1366 O O . VAL A 1 181 ? 15.772 -11.782 -8.230 1.00 94.62 181 VAL A O 1
ATOM 1369 N N . VAL A 1 182 ? 16.827 -10.554 -9.782 1.00 95.56 182 VAL A N 1
ATOM 1370 C CA . VAL A 1 182 ? 17.857 -9.993 -8.896 1.00 95.56 182 VAL A CA 1
ATOM 1371 C C . VAL A 1 182 ? 17.604 -8.499 -8.716 1.00 95.56 182 VAL A C 1
ATOM 1373 O O . VAL A 1 182 ? 17.318 -7.805 -9.686 1.00 95.56 182 VAL A O 1
ATOM 1376 N N . PHE A 1 183 ? 17.757 -7.989 -7.492 1.00 95.62 183 PHE A N 1
ATOM 1377 C CA . PHE A 1 183 ? 17.644 -6.563 -7.150 1.00 95.62 183 PHE A CA 1
ATOM 1378 C C . PHE A 1 183 ? 19.024 -5.941 -6.901 1.00 95.62 183 PHE A C 1
ATOM 1380 O O . PHE A 1 183 ? 19.932 -6.637 -6.442 1.00 95.62 183 PHE A O 1
ATOM 1387 N N . ARG A 1 184 ? 19.178 -4.631 -7.140 1.00 94.62 184 ARG A N 1
ATOM 1388 C CA . ARG A 1 184 ? 20.453 -3.908 -6.980 1.00 94.62 184 ARG A CA 1
ATOM 1389 C C . ARG A 1 184 ? 20.363 -2.833 -5.898 1.00 94.62 184 ARG A C 1
ATOM 1391 O O . ARG A 1 184 ? 19.541 -1.931 -6.002 1.00 94.62 184 ARG A O 1
ATOM 1398 N N . GLY A 1 185 ? 21.255 -2.894 -4.910 1.00 96.44 185 GLY A N 1
ATOM 1399 C CA . GLY A 1 185 ? 21.345 -1.886 -3.849 1.00 96.44 185 GLY A CA 1
ATOM 1400 C C . GLY A 1 185 ? 20.028 -1.693 -3.088 1.00 96.44 185 GLY A C 1
ATOM 1401 O O . GLY A 1 185 ? 19.277 -2.646 -2.863 1.00 96.44 185 GLY A O 1
ATOM 1402 N N . THR A 1 186 ? 19.734 -0.444 -2.729 1.00 96.50 186 THR A N 1
ATOM 1403 C CA . THR A 1 186 ? 18.539 -0.047 -1.963 1.00 96.50 186 THR A CA 1
ATOM 1404 C C . THR A 1 186 ? 17.240 -0.074 -2.775 1.00 96.50 186 THR A C 1
ATOM 1406 O O . THR A 1 186 ? 16.160 -0.014 -2.190 1.00 96.50 186 THR A O 1
ATOM 1409 N N . ALA A 1 187 ? 17.312 -0.278 -4.098 1.00 95.56 187 ALA A N 1
ATOM 1410 C CA . ALA A 1 187 ? 16.140 -0.476 -4.957 1.00 95.56 187 ALA A CA 1
ATOM 1411 C C . ALA A 1 187 ? 15.404 -1.802 -4.677 1.00 95.56 187 ALA A C 1
ATOM 1413 O O . ALA A 1 187 ? 14.338 -2.048 -5.234 1.00 95.56 187 ALA A O 1
ATOM 1414 N N . ARG A 1 188 ? 15.967 -2.672 -3.824 1.00 96.75 188 ARG A N 1
ATOM 1415 C CA . ARG A 1 188 ? 15.308 -3.896 -3.358 1.00 96.75 188 ARG A CA 1
ATOM 1416 C C . ARG A 1 188 ? 14.051 -3.573 -2.540 1.00 96.75 188 ARG A C 1
ATOM 1418 O O . ARG A 1 188 ? 12.990 -4.035 -2.924 1.00 96.75 188 ARG A O 1
ATOM 1425 N N . ASN A 1 189 ? 14.170 -2.783 -1.470 1.00 97.19 189 ASN A N 1
ATOM 1426 C CA . ASN A 1 189 ? 13.084 -2.333 -0.579 1.00 97.19 189 ASN A CA 1
ATOM 1427 C C . ASN A 1 189 ? 11.837 -3.258 -0.512 1.00 97.19 189 ASN A C 1
ATOM 1429 O O . ASN A 1 189 ? 11.982 -4.418 -0.140 1.00 97.19 189 ASN A O 1
ATOM 1433 N N . PHE A 1 190 ? 10.643 -2.769 -0.861 1.00 98.00 190 PHE A N 1
ATOM 1434 C CA . PHE A 1 190 ? 9.364 -3.490 -0.797 1.00 98.00 190 PHE A CA 1
ATOM 1435 C C . PHE A 1 190 ? 9.155 -4.499 -1.938 1.00 98.00 190 PHE A C 1
ATOM 1437 O O . PHE A 1 190 ? 8.250 -5.333 -1.867 1.00 98.00 190 PHE A O 1
ATOM 1444 N N . ASN A 1 191 ? 9.974 -4.450 -2.995 1.00 98.00 191 ASN A N 1
ATOM 1445 C CA . ASN A 1 191 ? 9.766 -5.260 -4.195 1.00 98.00 191 ASN A CA 1
ATOM 1446 C C . ASN A 1 191 ? 9.709 -6.784 -3.923 1.00 98.00 191 ASN A C 1
ATOM 1448 O O . ASN A 1 191 ? 8.787 -7.427 -4.426 1.00 98.00 191 ASN A O 1
ATOM 1452 N N . PRO A 1 192 ? 10.623 -7.402 -3.140 1.00 97.44 192 PRO A N 1
ATOM 1453 C CA . PRO A 1 192 ? 10.587 -8.840 -2.880 1.00 97.44 192 PRO A CA 1
ATOM 1454 C C . PRO A 1 192 ? 9.346 -9.315 -2.131 1.00 97.44 192 PRO A C 1
ATOM 1456 O O . PRO A 1 192 ? 8.883 -10.424 -2.396 1.00 97.44 192 PRO A O 1
ATOM 1459 N N . ASP A 1 193 ? 8.843 -8.530 -1.179 1.00 96.88 193 ASP A N 1
ATOM 1460 C CA . ASP A 1 193 ? 7.699 -8.940 -0.364 1.00 96.88 193 ASP A CA 1
ATOM 1461 C C . ASP A 1 193 ? 6.407 -8.793 -1.163 1.00 96.88 193 ASP A C 1
ATOM 1463 O O . ASP A 1 193 ? 5.611 -9.730 -1.232 1.00 96.88 193 ASP A O 1
ATOM 1467 N N . MET A 1 194 ? 6.263 -7.690 -1.903 1.00 98.00 194 MET A N 1
ATOM 1468 C CA . MET A 1 194 ? 5.130 -7.493 -2.809 1.00 98.00 194 MET A CA 1
ATOM 1469 C C . MET A 1 194 ? 5.079 -8.537 -3.924 1.00 98.00 194 MET A C 1
ATOM 1471 O O . MET A 1 194 ? 4.000 -9.028 -4.247 1.00 98.00 194 MET A O 1
ATOM 1475 N N . ALA A 1 195 ? 6.232 -8.949 -4.462 1.00 97.06 195 ALA A N 1
ATOM 1476 C CA . ALA A 1 195 ? 6.307 -9.978 -5.500 1.00 97.06 195 ALA A CA 1
ATOM 1477 C C . ALA A 1 195 ? 5.706 -11.331 -5.078 1.00 97.06 195 ALA A C 1
ATOM 1479 O O . ALA A 1 195 ? 5.340 -12.130 -5.943 1.00 97.06 195 ALA A O 1
ATOM 1480 N N . LYS A 1 196 ? 5.629 -11.606 -3.771 1.00 97.38 196 LYS A N 1
ATOM 1481 C CA . LYS A 1 196 ? 5.144 -12.876 -3.210 1.00 97.38 196 LYS A CA 1
ATOM 1482 C C . LYS A 1 196 ? 3.692 -12.805 -2.743 1.00 97.38 196 LYS A C 1
ATOM 1484 O O . LYS A 1 196 ? 3.080 -13.847 -2.550 1.00 97.38 196 LYS A O 1
ATOM 1489 N N . ALA A 1 197 ? 3.154 -11.604 -2.550 1.00 97.25 197 ALA A N 1
ATOM 1490 C CA . ALA A 1 197 ? 1.875 -11.375 -1.884 1.00 97.25 197 ALA A CA 1
ATOM 1491 C C . ALA A 1 197 ? 0.713 -11.092 -2.850 1.00 97.25 197 ALA A C 1
ATOM 1493 O O . ALA A 1 197 ? -0.341 -10.622 -2.426 1.00 97.25 197 ALA A O 1
ATOM 1494 N N . ALA A 1 198 ? 0.878 -11.362 -4.148 1.00 95.81 198 ALA A N 1
ATOM 1495 C CA . ALA A 1 198 ? -0.171 -11.169 -5.144 1.00 95.81 198 ALA A CA 1
ATOM 1496 C C . ALA A 1 198 ? -0.463 -12.424 -5.970 1.00 95.81 198 ALA A C 1
ATOM 1498 O O . ALA A 1 198 ? 0.403 -13.277 -6.167 1.00 95.81 198 ALA A O 1
ATOM 1499 N N . LYS A 1 199 ? -1.687 -12.506 -6.509 1.00 94.81 199 LYS A N 1
ATOM 1500 C CA . LYS A 1 199 ? -2.095 -13.588 -7.425 1.00 94.81 199 LYS A CA 1
ATOM 1501 C C . LYS A 1 199 ? -1.277 -13.574 -8.720 1.00 94.81 199 LYS A C 1
ATOM 1503 O O . LYS A 1 199 ? -0.929 -14.634 -9.243 1.00 94.81 199 LYS A O 1
ATOM 1508 N N . ILE A 1 200 ? -0.996 -12.381 -9.249 1.00 95.50 200 ILE A N 1
ATOM 1509 C CA . ILE A 1 200 ? -0.194 -12.174 -10.459 1.00 95.50 200 ILE A CA 1
ATOM 1510 C C . ILE A 1 200 ? 0.896 -11.140 -10.174 1.00 95.50 200 ILE A C 1
ATOM 1512 O O . ILE A 1 200 ? 0.598 -9.991 -9.860 1.00 95.50 200 ILE A O 1
ATOM 1516 N N . THR A 1 201 ? 2.158 -11.517 -10.361 1.00 96.06 201 THR A N 1
ATOM 1517 C CA . THR A 1 201 ? 3.295 -10.598 -10.226 1.00 96.06 201 THR A CA 1
ATOM 1518 C C . THR A 1 201 ? 3.879 -10.278 -11.596 1.00 96.06 201 THR A C 1
ATOM 1520 O O . THR A 1 201 ? 4.201 -11.178 -12.376 1.00 96.06 201 THR A O 1
ATOM 1523 N N . ILE A 1 202 ? 4.028 -8.984 -11.875 1.00 95.75 202 ILE A N 1
ATOM 1524 C CA . ILE A 1 202 ? 4.661 -8.448 -13.077 1.00 95.75 202 ILE A CA 1
ATOM 1525 C C . ILE A 1 202 ? 5.926 -7.716 -12.640 1.00 95.75 202 ILE A C 1
ATOM 1527 O O . ILE A 1 202 ? 5.865 -6.721 -11.916 1.00 95.75 202 ILE A O 1
ATOM 1531 N N . ALA A 1 203 ? 7.073 -8.232 -13.069 1.00 95.06 203 ALA A N 1
ATOM 1532 C CA . ALA A 1 203 ? 8.363 -7.616 -12.808 1.00 95.06 203 ALA A CA 1
ATOM 1533 C C . ALA A 1 203 ? 8.842 -6.877 -14.057 1.00 95.06 203 ALA A C 1
ATOM 1535 O O . ALA A 1 203 ? 8.985 -7.487 -15.116 1.00 95.06 203 ALA A O 1
ATOM 1536 N N . GLU A 1 204 ? 9.131 -5.584 -13.925 1.00 94.12 204 GLU A N 1
ATOM 1537 C CA . GLU A 1 204 ? 9.956 -4.884 -14.905 1.00 94.12 204 GLU A CA 1
ATOM 1538 C C . GLU A 1 204 ? 11.423 -4.958 -14.491 1.00 94.12 204 GLU A C 1
ATOM 1540 O O . GLU A 1 204 ? 11.773 -4.771 -13.324 1.00 94.12 204 GLU A O 1
ATOM 1545 N N . VAL A 1 205 ? 12.302 -5.249 -15.445 1.00 92.25 205 VAL A N 1
ATOM 1546 C CA . VAL A 1 205 ? 13.742 -5.360 -15.204 1.00 92.25 205 VAL A CA 1
ATOM 1547 C C . VAL A 1 205 ? 14.519 -4.501 -16.178 1.00 92.25 205 VAL A C 1
ATOM 1549 O O . VAL A 1 205 ? 14.074 -4.224 -17.290 1.00 92.25 205 VAL A O 1
ATOM 1552 N N . ARG A 1 206 ? 15.715 -4.080 -15.767 1.00 78.38 206 ARG A N 1
ATOM 1553 C CA . ARG A 1 206 ? 16.616 -3.360 -16.659 1.00 78.38 206 ARG A CA 1
ATOM 1554 C C . ARG A 1 206 ? 17.233 -4.369 -17.632 1.00 78.38 206 ARG A C 1
ATOM 1556 O O . ARG A 1 206 ? 18.079 -5.169 -17.240 1.00 78.38 206 ARG A O 1
ATOM 1563 N N . GLY A 1 207 ? 16.801 -4.349 -18.890 1.00 60.44 207 GLY A N 1
ATOM 1564 C CA . GLY A 1 207 ? 17.408 -5.181 -19.928 1.00 60.44 207 GLY A CA 1
ATOM 1565 C C . GLY A 1 207 ? 18.845 -4.740 -20.265 1.00 60.44 207 GLY A C 1
ATOM 1566 O O . GLY A 1 207 ? 19.225 -3.590 -19.998 1.00 60.44 207 GLY A O 1
ATOM 1567 N N . PRO A 1 208 ? 19.665 -5.598 -20.906 1.00 43.00 208 PRO A N 1
ATOM 1568 C CA . PRO A 1 208 ? 20.650 -5.085 -21.860 1.00 43.00 208 PRO A CA 1
ATOM 1569 C C . PRO A 1 208 ? 19.904 -4.218 -22.893 1.00 43.00 208 PRO A C 1
ATOM 1571 O O . PRO A 1 208 ? 18.727 -4.460 -23.136 1.00 43.00 208 PRO A O 1
ATOM 1574 N N . ARG A 1 209 ? 20.549 -3.192 -23.472 1.00 38.44 209 ARG A N 1
ATOM 1575 C CA . ARG A 1 209 ? 19.945 -2.104 -24.290 1.00 38.44 209 ARG A CA 1
ATOM 1576 C C . ARG A 1 209 ? 19.127 -2.526 -25.544 1.00 38.44 209 ARG A C 1
ATOM 1578 O O . ARG A 1 209 ? 18.981 -1.711 -26.447 1.00 38.44 209 ARG A O 1
ATOM 1585 N N . ARG A 1 210 ? 18.626 -3.758 -25.665 1.00 31.56 210 ARG A N 1
ATOM 1586 C CA . ARG A 1 210 ? 17.887 -4.234 -26.841 1.00 31.56 210 ARG A CA 1
ATOM 1587 C C . ARG A 1 210 ? 16.558 -4.950 -26.583 1.00 31.56 210 ARG A C 1
ATOM 1589 O O . ARG A 1 210 ? 15.790 -5.009 -27.526 1.00 31.56 210 ARG A O 1
ATOM 1596 N N . GLU A 1 211 ? 16.211 -5.383 -25.368 1.00 36.50 211 GLU A N 1
ATOM 1597 C CA . GLU A 1 211 ? 14.905 -6.030 -25.123 1.00 36.50 211 GLU A CA 1
ATOM 1598 C C . GLU A 1 211 ? 14.369 -5.730 -23.714 1.00 36.50 211 GLU A C 1
ATOM 1600 O O . GLU A 1 211 ? 14.985 -6.061 -22.700 1.00 36.50 211 GLU A O 1
ATOM 1605 N N . CYS A 1 212 ? 13.203 -5.084 -23.653 1.00 37.12 212 CYS A N 1
ATOM 1606 C CA . CYS A 1 212 ? 12.414 -4.928 -22.436 1.00 37.12 212 CYS A CA 1
ATOM 1607 C C . CYS A 1 212 ? 11.468 -6.138 -22.340 1.00 37.12 212 CYS A C 1
ATOM 1609 O O . CYS A 1 212 ? 10.397 -6.142 -22.941 1.00 37.12 212 CYS A O 1
ATOM 1611 N N . THR A 1 213 ? 11.877 -7.213 -21.663 1.00 40.97 213 THR A N 1
ATOM 1612 C CA . THR A 1 213 ? 11.046 -8.422 -21.545 1.00 40.97 213 THR A CA 1
ATOM 1613 C C . THR A 1 213 ? 10.067 -8.277 -20.376 1.00 40.97 213 THR A C 1
ATOM 1615 O O . THR A 1 213 ? 10.464 -8.344 -19.214 1.00 40.97 213 THR A O 1
ATOM 1618 N N . LEU A 1 214 ? 8.774 -8.110 -20.671 1.00 42.44 214 LEU A N 1
ATOM 1619 C CA . LEU A 1 214 ? 7.690 -8.299 -19.700 1.00 42.44 214 LEU A CA 1
ATOM 1620 C C . LEU A 1 214 ? 7.615 -9.786 -19.320 1.00 42.44 214 LEU A C 1
ATOM 1622 O O . LEU A 1 214 ? 7.268 -10.620 -20.156 1.00 42.44 214 LEU A O 1
ATOM 1626 N N . MET A 1 215 ? 7.919 -10.134 -18.067 1.00 45.00 215 MET A N 1
ATOM 1627 C CA . MET A 1 215 ? 7.785 -11.510 -17.574 1.00 45.00 215 MET A CA 1
ATOM 1628 C C . MET A 1 215 ? 6.601 -11.660 -16.620 1.00 45.00 215 MET A C 1
ATOM 1630 O O . MET A 1 215 ? 6.512 -10.987 -15.593 1.00 45.00 215 MET A O 1
ATOM 1634 N N . HIS A 1 216 ? 5.714 -12.603 -16.941 1.00 38.09 216 HIS A N 1
ATOM 1635 C CA . HIS A 1 216 ? 4.683 -13.090 -16.029 1.00 38.09 216 HIS A CA 1
ATOM 1636 C C . HIS A 1 216 ? 5.299 -14.127 -15.082 1.00 38.09 216 HIS A C 1
ATOM 1638 O O . HIS A 1 216 ? 5.395 -15.309 -15.417 1.00 38.09 216 HIS A O 1
ATOM 1644 N N . ALA A 1 217 ? 5.706 -13.706 -13.886 1.00 39.53 217 ALA A N 1
ATOM 1645 C CA . ALA A 1 217 ? 6.154 -14.632 -12.854 1.00 39.53 217 ALA A CA 1
ATOM 1646 C C . ALA A 1 217 ? 4.936 -15.128 -12.056 1.00 39.53 217 ALA A C 1
ATOM 1648 O O . ALA A 1 217 ? 4.380 -14.412 -11.224 1.00 39.53 217 ALA A O 1
ATOM 1649 N N . ARG A 1 218 ? 4.506 -16.377 -12.284 1.00 32.94 218 ARG A N 1
ATOM 1650 C CA . ARG A 1 218 ? 3.643 -17.074 -11.315 1.00 32.94 218 ARG A CA 1
ATOM 1651 C C . ARG A 1 218 ? 4.531 -17.557 -10.174 1.00 32.94 218 ARG A C 1
ATOM 1653 O O . ARG A 1 218 ? 5.259 -18.534 -10.351 1.00 32.94 218 ARG A O 1
ATOM 1660 N N . ALA A 1 219 ? 4.458 -16.907 -9.014 1.00 33.19 219 ALA A N 1
ATOM 1661 C CA . ALA A 1 219 ? 5.079 -17.403 -7.792 1.00 33.19 219 ALA A CA 1
ATOM 1662 C C . ALA A 1 219 ? 4.442 -18.756 -7.415 1.00 33.19 219 ALA A C 1
ATOM 1664 O O . ALA A 1 219 ? 3.410 -18.819 -6.758 1.00 33.19 219 ALA A O 1
ATOM 1665 N N . ARG A 1 220 ? 5.019 -19.871 -7.883 1.00 28.84 220 ARG A N 1
ATOM 1666 C CA . ARG A 1 220 ? 4.677 -21.207 -7.382 1.00 28.84 220 ARG A CA 1
ATOM 1667 C C . ARG A 1 220 ? 5.552 -21.474 -6.166 1.00 28.84 220 ARG A C 1
ATOM 1669 O O . ARG A 1 220 ? 6.726 -21.811 -6.312 1.00 28.84 220 ARG A O 1
ATOM 1676 N N . THR A 1 221 ? 4.987 -21.362 -4.971 1.00 30.22 221 THR A N 1
ATOM 1677 C CA . THR A 1 221 ? 5.590 -21.881 -3.741 1.00 30.22 221 THR A CA 1
ATOM 1678 C C . THR A 1 221 ? 5.635 -23.411 -3.819 1.00 30.22 221 THR A C 1
ATOM 1680 O O . THR A 1 221 ? 4.688 -24.112 -3.483 1.00 30.22 221 THR A O 1
ATOM 1683 N N . ARG A 1 222 ? 6.745 -23.970 -4.316 1.00 25.72 222 ARG A N 1
ATOM 1684 C CA . ARG A 1 222 ? 7.072 -25.389 -4.114 1.00 25.72 222 ARG A CA 1
ATOM 1685 C C . ARG A 1 222 ? 7.943 -25.506 -2.867 1.00 25.72 222 ARG A C 1
ATOM 1687 O O . ARG A 1 222 ? 9.165 -25.452 -2.955 1.00 25.72 222 ARG A O 1
ATOM 1694 N N . THR A 1 223 ? 7.319 -25.721 -1.716 1.00 30.92 223 THR A N 1
ATOM 1695 C CA . THR A 1 223 ? 7.980 -26.327 -0.556 1.00 30.92 223 THR A CA 1
ATOM 1696 C C . THR A 1 223 ? 8.272 -27.792 -0.888 1.00 30.92 223 THR A C 1
ATOM 1698 O O . THR A 1 223 ? 7.445 -28.679 -0.710 1.00 30.92 223 THR A O 1
ATOM 1701 N N . ARG A 1 224 ? 9.451 -28.069 -1.456 1.00 25.84 224 ARG A N 1
ATOM 1702 C CA . ARG A 1 224 ? 9.991 -29.434 -1.531 1.00 25.84 224 ARG A CA 1
ATOM 1703 C C . ARG A 1 224 ? 11.049 -29.598 -0.448 1.00 25.84 224 ARG A C 1
ATOM 1705 O O . ARG A 1 224 ? 12.235 -29.413 -0.696 1.00 25.84 224 ARG A O 1
ATOM 1712 N N . THR A 1 225 ? 10.617 -29.991 0.743 1.00 30.95 225 THR A N 1
ATOM 1713 C CA . THR A 1 225 ? 11.481 -30.629 1.738 1.00 30.95 225 THR A CA 1
ATOM 1714 C C . THR A 1 225 ? 11.829 -32.019 1.204 1.00 30.95 225 THR A C 1
ATOM 1716 O O . THR A 1 225 ? 11.045 -32.957 1.309 1.00 30.95 225 THR A O 1
ATOM 1719 N N . ARG A 1 226 ? 12.985 -32.166 0.548 1.00 26.77 226 ARG A N 1
ATOM 1720 C CA . ARG A 1 226 ? 13.592 -33.488 0.343 1.00 26.77 226 ARG A CA 1
ATOM 1721 C C . ARG A 1 226 ? 14.447 -33.783 1.569 1.00 26.77 226 ARG A C 1
ATOM 1723 O O . ARG A 1 226 ? 15.585 -33.329 1.647 1.00 26.77 226 ARG A O 1
ATOM 1730 N N . ALA A 1 227 ? 13.890 -34.535 2.513 1.00 30.56 227 ALA A N 1
ATOM 1731 C CA . ALA A 1 227 ? 14.680 -35.216 3.527 1.00 30.56 227 ALA A CA 1
ATOM 1732 C C . ALA A 1 227 ? 15.604 -36.217 2.813 1.00 30.56 227 ALA A C 1
ATOM 1734 O O . ALA A 1 227 ? 15.141 -37.164 2.180 1.00 30.56 227 ALA A O 1
ATOM 1735 N N . ARG A 1 228 ? 16.916 -35.968 2.848 1.00 30.25 228 ARG A N 1
ATOM 1736 C CA . ARG A 1 228 ? 17.929 -36.988 2.563 1.00 30.25 228 ARG A CA 1
ATOM 1737 C C . ARG A 1 228 ? 18.216 -37.691 3.883 1.00 30.25 228 ARG A C 1
ATOM 1739 O O . ARG A 1 228 ? 18.929 -37.148 4.717 1.00 30.25 228 ARG A O 1
ATOM 1746 N N . THR A 1 229 ? 17.668 -38.884 4.067 1.00 32.12 229 THR A N 1
ATOM 1747 C CA . THR A 1 229 ? 18.142 -39.825 5.082 1.00 32.12 229 THR A CA 1
ATOM 1748 C C . THR A 1 229 ? 19.545 -40.282 4.681 1.00 32.12 229 THR A C 1
ATOM 1750 O O . THR A 1 229 ? 19.705 -41.033 3.720 1.00 32.12 229 THR A O 1
ATOM 1753 N N . ARG A 1 230 ? 20.573 -39.783 5.370 1.00 33.91 230 ARG A N 1
ATOM 1754 C CA . ARG A 1 230 ? 21.892 -40.421 5.402 1.00 33.91 230 ARG A CA 1
ATOM 1755 C C . ARG A 1 230 ? 21.894 -41.365 6.606 1.00 33.91 230 ARG A C 1
ATOM 1757 O O . ARG A 1 230 ? 21.905 -40.886 7.733 1.00 33.91 230 ARG A O 1
ATOM 1764 N N . GLY A 1 231 ? 21.855 -42.677 6.363 1.00 29.73 231 GLY A N 1
ATOM 1765 C CA . GLY A 1 231 ? 22.556 -43.612 7.252 1.00 29.73 231 GLY A CA 1
ATOM 1766 C C . GLY A 1 231 ? 24.048 -43.295 7.129 1.00 29.73 231 GLY A C 1
ATOM 1767 O O . GLY A 1 231 ? 24.490 -42.875 6.063 1.00 29.73 231 GLY A O 1
ATOM 1768 N N . GLY A 1 232 ? 24.868 -43.327 8.160 1.00 30.50 232 GLY A N 1
ATOM 1769 C CA . GLY A 1 232 ? 24.799 -44.025 9.429 1.00 30.50 232 GLY A CA 1
ATOM 1770 C C . GLY A 1 232 ? 26.230 -44.497 9.614 1.00 30.50 232 GLY A C 1
ATOM 1771 O O . GLY A 1 232 ? 26.661 -45.325 8.831 1.00 30.50 232 GLY A O 1
ATOM 1772 N N . ASP A 1 233 ? 26.972 -43.879 10.529 1.00 32.06 233 ASP A N 1
ATOM 1773 C CA . ASP A 1 233 ? 28.166 -44.469 11.128 1.00 32.06 233 ASP A CA 1
ATOM 1774 C C . ASP A 1 233 ? 28.497 -43.724 12.422 1.00 32.06 233 ASP A C 1
ATOM 1776 O O . ASP A 1 233 ? 28.541 -42.493 12.488 1.00 32.06 233 ASP A O 1
ATOM 1780 N N . HIS A 1 234 ? 28.616 -44.524 13.474 1.00 37.38 234 HIS A N 1
ATOM 1781 C CA . HIS A 1 234 ? 28.771 -44.143 14.866 1.00 37.38 234 HIS A CA 1
ATOM 1782 C C . HIS A 1 234 ? 30.217 -43.755 15.192 1.00 37.38 234 HIS A C 1
ATOM 1784 O O . HIS A 1 234 ? 31.148 -44.473 14.840 1.00 37.38 234 HIS A O 1
ATOM 1790 N N . ALA A 1 235 ? 30.393 -42.711 16.004 1.00 34.62 235 ALA A N 1
ATOM 1791 C CA . ALA A 1 235 ? 31.522 -42.600 16.927 1.00 34.62 235 ALA A CA 1
ATOM 1792 C C . ALA A 1 235 ? 31.074 -41.821 18.184 1.00 34.62 235 ALA A C 1
ATOM 1794 O O . ALA A 1 235 ? 30.455 -40.763 18.041 1.00 34.62 235 ALA A O 1
ATOM 1795 N N . PRO A 1 236 ? 31.318 -42.328 19.409 1.00 37.94 236 PRO A N 1
ATOM 1796 C CA . PRO A 1 236 ? 30.807 -41.723 20.634 1.00 37.94 236 PRO A CA 1
ATOM 1797 C C . PRO A 1 236 ? 31.744 -40.618 21.137 1.00 37.94 236 PRO A C 1
ATOM 1799 O O . PRO A 1 236 ? 32.943 -40.841 21.309 1.00 37.94 236 PRO A O 1
ATOM 1802 N N . LEU A 1 237 ? 31.195 -39.439 21.430 1.00 34.84 237 LEU A N 1
ATOM 1803 C CA . LEU A 1 237 ? 31.884 -38.427 22.231 1.00 34.84 237 LEU A CA 1
ATOM 1804 C C . LEU A 1 237 ? 31.657 -38.739 23.714 1.00 34.84 237 LEU A C 1
ATOM 1806 O O . LEU A 1 237 ? 30.525 -38.921 24.159 1.00 34.84 237 LEU A O 1
ATOM 1810 N N . ARG A 1 238 ? 32.769 -38.864 24.444 1.00 30.66 238 ARG A N 1
ATOM 1811 C CA . ARG A 1 238 ? 32.822 -38.956 25.906 1.00 30.66 238 ARG A CA 1
ATOM 1812 C C . ARG A 1 238 ? 32.464 -37.593 26.518 1.00 30.66 238 ARG A C 1
ATOM 1814 O O . ARG A 1 238 ? 32.735 -36.575 25.889 1.00 30.66 238 ARG A O 1
ATOM 1821 N N . TRP A 1 239 ? 31.852 -37.679 27.702 1.00 47.62 239 TRP A N 1
ATOM 1822 C CA . TRP A 1 239 ? 31.276 -36.645 28.574 1.00 47.62 239 TRP A CA 1
ATOM 1823 C C . TRP A 1 239 ? 31.888 -35.247 28.503 1.00 47.62 239 TRP A C 1
ATOM 1825 O O . TRP A 1 239 ? 33.130 -35.144 28.603 1.00 47.62 239 TRP A O 1
#

Sequence (239 aa):
MRGLQCVCACNTSLARCRLVGGFGLCGIPENLIVALRERGSSKLTVVSNNAGVDDFGLGTLLRTRQVKRMISSYVGENKEFERQYLSGELEVELTPQGTLAERVRAGGAGIPAFFTPTAYGTIIHEGGAPIKYKPGGKEVEIPSAAREARMYNGRGYILEEAITGDFAFVKGWKADTRGNVVFRGTARNFNPDMAKAAKITIAEVRGPRRECTLMHARARTRTRTRARTRGGDHAPLRW